Protein 7E3Z (pdb70)

Organism: NCBI:txid68203

Secondary structure (DSSP, 8-state):
-PPPB-SS--TT-SEEEEEE--TT--SGGGGGGGGS--TTEEEEEPPPTTSGGGTTSPPP-SHHHHHHHHHHHHHTTTTS-EEEEEETHHHHHHHHHHHHHHHHTPPPPSEEEEES---GGG---GGGS--TTS-HHHHHHHHHHHT-S-HHHHT-HHHHHHHHHHHHHHHHHHHT----TT--B-S-EEEEEETTSSS-HHHHHHHHGGGBSS-EEEEEESSBTTB-HHHHHTTTHHHHSPPTT--

Se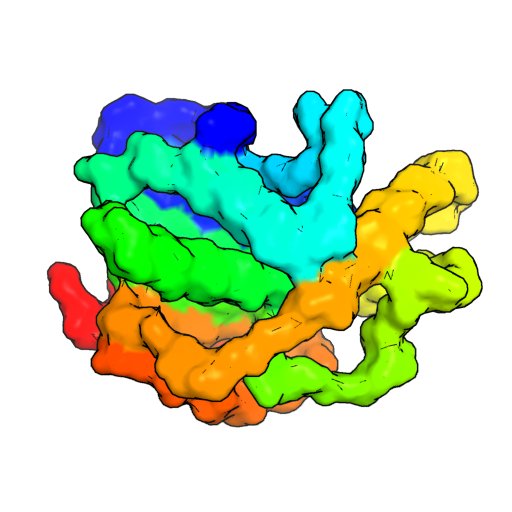quence (247 aa):
GAAVQRPRPRPGAERVLVCLSYCGGGTAPFRQWAEDLPEDVELALICYPGREARFGAPFARVWTELRDDVVRSVRGLTGRPYILFGHSMGSWMAFETAAELERIGAAPPEALVVSGGVAPHKRMPREDTPRSDADMDALVRWMRDLGQVSPAIAAEPELLKIAVDLLRADLAVTESYRFVDGTRVSVPLRVLYGTEDAAPFADVERHWRPLTAGPFQAVELPGGHFYTPEVWARLTEWCTLPVPGAA

Foldseek 3Di:
DDEWDFPPDQPPAQEEEEEAEAQLDAQVLPPLVCVPDDSNYTYTYDGAACDDVNVVPDFDQAQVSRLVVVLVHCQVRQVGAYEYEYAAVGLVSSLVNQLVCVVVPGDGHQEYEYELYAAQQPPDDQLLQDALPDDLVSQVVNCVVLVNDDPVQVVDVVSSVSSSNRNSSRRSRSVNDDDDPPAAAAHEYEYEAEPPEDDHQVNRQVVCVVRYNAAYYYDYAYDYSCHDPVCSSVVCVVRPDRRPRGD

Nearest PDB structures (foldseek):
  7e3z-assembly1_A  TM=1.004E+00  e=1.609E-54  Streptomyces sp. SNM55
  3fla-assembly2_B  TM=8.495E-01  e=5.874E-21  Amycolatopsis mediterranei
  3flb-assembly1_A  TM=8.468E-01  e=1.885E-20  Amycolatopsis mediterranei
  5ugz-assembly2_B  TM=8.823E-01  e=1.716E-17  Escherichia coli
  6vap-assembly1_A  TM=8.044E-01  e=1.517E-17  Streptomyces sp. WAC02707

Structure (mmCIF, N/CA/C/O backbone):
data_7E3Z
#
_entry.id   7E3Z
#
_cell.length_a   40.730
_cell.length_b   66.450
_cell.length_c   45.290
_cell.angle_alpha   90.000
_cell.angle_beta   98.060
_cell.angle_gamma   90.000
#
_symmetry.space_group_name_H-M   'P 1 21 1'
#
loop_
_entity.id
_entity.type
_entity.pdbx_description
1 polymer thioesterase
2 non-polymer 'CHLORIDE ION'
3 water water
#
loop_
_atom_site.group_PDB
_atom_site.id
_atom_site.type_symbol
_atom_site.label_atom_id
_atom_site.label_alt_id
_atom_site.label_comp_id
_atom_site.label_asym_id
_atom_site.label_entity_id
_atom_site.label_seq_id
_atom_site.pdbx_PDB_ins_code
_atom_site.Cartn_x
_atom_site.Cartn_y
_atom_site.Cartn_z
_atom_site.occupancy
_atom_site.B_iso_or_equiv
_atom_site.auth_seq_id
_atom_site.auth_comp_id
_atom_site.auth_asym_id
_atom_site.auth_atom_id
_atom_site.pdbx_PDB_model_num
ATOM 1 N N . GLY A 1 10 ? 7.58600 13.59300 15.65200 1.000 32.18000 10 GLY A N 1
ATOM 2 C CA . GLY A 1 10 ? 7.73800 12.89000 14.38400 1.000 28.27000 10 GLY A CA 1
ATOM 3 C C . GLY A 1 10 ? 7.06900 13.59900 13.21700 1.000 28.62000 10 GLY A C 1
ATOM 4 O O . GLY A 1 10 ? 6.17400 14.45200 13.39900 1.000 30.11000 10 GLY A O 1
ATOM 5 N N . ALA A 1 11 ? 7.52600 13.26900 12.00900 1.000 26.44000 11 ALA A N 1
ATOM 6 C CA . ALA A 1 11 ? 6.89700 13.80800 10.81600 1.000 26.68000 11 ALA A CA 1
ATOM 7 C C . ALA A 1 11 ? 5.45600 13.32300 10.72800 1.000 26.75000 11 ALA A C 1
ATOM 8 O O . ALA A 1 11 ? 5.05600 12.32100 11.35400 1.000 24.23000 11 ALA A O 1
ATOM 10 N N . ALA A 1 12 ? 4.66200 14.05500 9.95100 1.000 26.75000 12 ALA A N 1
ATOM 11 C CA . ALA A 1 12 ? 3.24100 13.76000 9.87800 1.000 26.88000 12 ALA A CA 1
ATOM 12 C C . ALA A 1 12 ? 2.97200 12.51400 9.02500 1.000 25.60000 12 ALA A C 1
ATOM 13 O O . ALA A 1 12 ? 3.58900 12.27800 7.99400 1.000 31.21000 12 ALA A O 1
ATOM 15 N N . VAL A 1 13 ? 2.11800 11.71300 9.53000 1.000 22.62000 13 VAL A N 1
ATOM 16 C CA . VAL A 1 13 ? 1.60900 10.51200 8.89900 1.000 20.53000 13 VAL A CA 1
ATOM 17 C C . VAL A 1 13 ? 0.49700 10.94400 7.95400 1.000 18.06000 13 VAL A C 1
ATOM 18 O O . VAL A 1 13 ? -0.26400 11.85600 8.27700 1.000 19.11000 13 VAL A O 1
ATOM 22 N N . GLN A 1 14 ? 0.40800 10.33900 6.78200 1.000 14.58000 14 GLN A N 1
ATOM 23 C CA . GLN A 1 14 ? -0.67700 10.67000 5.85500 1.000 15.33000 14 GLN A CA 1
ATOM 24 C C . GLN A 1 14 ? -1.88700 9.78700 6.07000 1.000 15.94000 14 GLN A C 1
ATOM 25 O O . GLN A 1 14 ? -1.78000 8.57900 6.30500 1.000 16.17000 14 GLN A O 1
ATOM 31 N N . ARG A 1 15 ? -3.04500 10.42200 6.07600 1.000 14.73000 15 ARG A N 1
ATOM 32 C CA . ARG A 1 15 ? -4.29200 9.71200 6.34700 1.000 13.44000 15 ARG A CA 1
ATOM 33 C C . ARG A 1 15 ? -5.27700 10.21400 5.30200 1.000 14.69000 15 ARG A C 1
ATOM 34 O O . ARG A 1 15 ? -5.96100 11.21900 5.52000 1.000 16.57000 15 ARG A O 1
ATOM 42 N N . PRO A 1 16 ? -5.40900 9.51200 4.18000 1.000 13.60000 16 PRO A N 1
ATOM 43 C CA . PRO A 1 16 ? -6.29500 10.00800 3.11200 1.000 15.04000 16 PRO A CA 1
ATOM 44 C C . PRO A 1 16 ? -7.76200 10.01700 3.47200 1.000 16.00000 16 PRO A C 1
ATOM 45 O O . PRO A 1 16 ? -8.52800 10.78900 2.87100 1.000 15.94000 16 PRO A O 1
ATOM 49 N N . ARG A 1 17 ? -8.18800 9.18000 4.42300 1.000 13.09000 17 ARG A N 1
ATOM 50 C CA . ARG A 1 17 ? -9.58000 9.14900 4.88100 1.000 14.71000 17 ARG A CA 1
ATOM 51 C C . ARG A 1 17 ? -9.55000 9.03100 6.39400 1.000 15.32000 17 ARG A C 1
ATOM 52 O O . ARG A 1 17 ? -9.73200 7.93400 6.95900 1.000 16.31000 17 ARG A O 1
ATOM 60 N N . PRO A 1 18 ? -9.37000 10.15100 7.09800 1.000 15.79000 18 PRO A N 1
ATOM 61 C CA . PRO A 1 18 ? -9.30800 10.09400 8.56800 1.000 17.40000 18 PRO A CA 1
ATOM 62 C C . PRO A 1 18 ? -10.55600 9.45100 9.15500 1.000 17.93000 18 PRO A C 1
ATOM 63 O O . PRO A 1 18 ? -11.67100 9.66500 8.68300 1.000 20.64000 18 PRO A O 1
ATOM 67 N N . ARG A 1 19 ? -10.33900 8.63700 10.18400 1.000 19.80000 19 ARG A N 1
ATOM 68 C CA . ARG A 1 19 ? -11.41500 7.92200 10.87400 1.000 21.80000 19 ARG A CA 1
ATOM 69 C C . ARG A 1 19 ? -11.28000 8.08600 12.37400 1.000 24.03000 19 ARG A C 1
ATOM 70 O O . ARG A 1 19 ? -10.66000 7.25800 13.05300 1.000 25.10000 19 ARG A O 1
ATOM 78 N N . PRO A 1 20 ? -11.81500 9.17700 12.90400 1.000 31.75000 20 PRO A N 1
ATOM 79 C CA . PRO A 1 20 ? -11.84400 9.34000 14.35900 1.000 33.72000 20 PRO A CA 1
ATOM 80 C C . PRO A 1 20 ? -12.62500 8.23400 15.04500 1.000 31.85000 20 PRO A C 1
ATOM 81 O O . PRO A 1 20 ? -12.32500 7.89900 16.19700 1.000 38.38000 20 PRO A O 1
ATOM 85 N N . GLY A 1 21 ? -13.58900 7.62400 14.35200 1.000 34.21000 21 GLY A N 1
ATOM 86 C CA . GLY A 1 21 ? -14.31700 6.49500 14.90800 1.000 30.98000 21 GLY A CA 1
ATOM 87 C C . GLY A 1 21 ? -13.55400 5.18500 14.96700 1.000 26.73000 21 GLY A C 1
ATOM 88 O O . GLY A 1 21 ? -14.02800 4.23700 15.60300 1.000 30.91000 21 GLY A O 1
ATOM 89 N N . ALA A 1 22 ? -12.38600 5.08300 14.32900 1.000 24.41000 22 ALA A N 1
ATOM 90 C CA . ALA A 1 22 ? -11.76100 3.78400 14.20500 1.000 20.19000 22 ALA A CA 1
ATOM 91 C C . ALA A 1 22 ? -11.18800 3.29500 15.52800 1.000 21.75000 22 ALA A C 1
ATOM 92 O O . ALA A 1 22 ? -10.68300 4.06900 16.34200 1.000 27.89000 22 ALA A O 1
ATOM 94 N N . GLU A 1 23 ? -11.23200 1.98500 15.70100 1.000 17.96000 23 GLU A N 1
ATOM 95 C CA . GLU A 1 23 ? -10.66200 1.32400 16.86100 1.000 19.91000 23 GLU A CA 1
ATOM 96 C C . GLU A 1 23 ? -9.18300 1.03400 16.68000 1.000 21.96000 23 GLU A C 1
ATOM 97 O O . GLU A 1 23 ? -8.45100 0.99500 17.67300 1.000 20.91000 23 GLU A O 1
ATOM 99 N N . ARG A 1 24 ? -8.72900 0.82600 15.44000 1.000 18.65000 24 ARG A N 1
ATOM 100 C CA . ARG A 1 24 ? -7.33200 0.49400 15.19300 1.000 17.25000 24 ARG A CA 1
ATOM 101 C C . ARG A 1 24 ? -6.81100 1.23400 13.96500 1.000 16.34000 24 ARG A C 1
ATOM 102 O O . ARG A 1 24 ? -7.58100 1.79400 13.17100 1.000 17.68000 24 ARG A O 1
ATOM 110 N N . VAL A 1 25 ? -5.47800 1.27000 13.85600 1.000 14.60000 25 VAL A N 1
ATOM 111 C CA . VAL A 1 25 ? -4.79100 1.98600 12.77100 1.000 13.58000 25 VAL A CA 1
ATOM 112 C C . VAL A 1 25 ? -3.92500 0.99700 12.00400 1.000 13.46000 25 VAL A C 1
ATOM 113 O O . VAL A 1 25 ? -3.19400 0.21300 12.60600 1.000 16.11000 25 VAL A O 1
ATOM 117 N N . LEU A 1 26 ? -4.03400 1.01200 10.67900 1.000 11.71000 26 LEU A N 1
ATOM 118 C CA . LEU A 1 26 ? -3.16800 0.19800 9.81800 1.000 11.98000 26 LEU A CA 1
ATOM 119 C C . LEU A 1 26 ? -2.07000 1.10100 9.26400 1.000 11.26000 26 LEU A C 1
ATOM 120 O O . LEU A 1 26 ? -2.35700 2.02500 8.49300 1.000 13.20000 26 LEU A O 1
ATOM 125 N N . VAL A 1 27 ? -0.82900 0.86600 9.70100 1.000 11.36000 27 VAL A N 1
ATOM 126 C CA . VAL A 1 27 ? 0.31800 1.70200 9.35200 1.000 13.16000 27 VAL A CA 1
ATOM 127 C C . VAL A 1 27 ? 1.08100 0.99900 8.23500 1.000 11.35000 27 VAL A C 1
ATOM 128 O O . VAL A 1 27 ? 1.47800 -0.15200 8.40000 1.000 12.51000 27 VAL A O 1
ATOM 132 N N . CYS A 1 28 ? 1.30300 1.69000 7.11000 1.000 11.17000 28 CYS A N 1
ATOM 133 C CA . CYS A 1 28 ? 1.92500 1.06300 5.93400 1.000 12.08000 28 CYS A CA 1
ATOM 134 C C . CYS A 1 28 ? 3.25100 1.72500 5.56600 1.000 12.88000 28 CYS A C 1
ATOM 135 O O . CYS A 1 28 ? 3.34100 2.96300 5.44000 1.000 13.17000 28 CYS A O 1
ATOM 138 N N . LEU A 1 29 ? 4.28200 0.90300 5.36600 1.000 11.08000 29 LEU A N 1
ATOM 139 C CA . LEU A 1 29 ? 5.65000 1.33000 5.01500 1.000 10.90000 29 LEU A CA 1
ATOM 140 C C . LEU A 1 29 ? 5.99600 0.87200 3.59300 1.000 12.25000 29 LEU A C 1
ATOM 141 O O . LEU A 1 29 ? 5.77300 -0.28300 3.21900 1.000 12.54000 29 LEU A O 1
ATOM 146 N N . SER A 1 30 ? 6.57900 1.78000 2.79000 1.000 10.91000 30 SER A N 1
ATOM 147 C CA . SER A 1 30 ? 6.77700 1.54900 1.36700 1.000 12.39000 30 SER A CA 1
ATOM 148 C C . SER A 1 30 ? 8.13900 0.88300 1.08600 1.000 12.11000 30 SER A C 1
ATOM 149 O O . SER A 1 30 ? 8.93700 0.57400 1.97300 1.000 11.97000 30 SER A O 1
ATOM 152 N N . TYR A 1 31 ? 8.38400 0.62000 -0.19800 1.000 13.71000 31 TYR A N 1
ATOM 153 C CA . TYR A 1 31 ? 9.57000 -0.09300 -0.63500 1.000 12.79000 31 TYR A CA 1
ATOM 154 C C . TYR A 1 31 ? 10.66900 0.90300 -1.04300 1.000 12.74000 31 TYR A C 1
ATOM 155 O O . TYR A 1 31 ? 10.45700 2.11800 -0.99000 1.000 14.29000 31 TYR A O 1
ATOM 164 N N . CYS A 1 32 ? 11.84300 0.37600 -1.45700 1.000 13.09000 32 CYS A N 1
ATOM 165 C CA . CYS A 1 32 ? 12.95600 1.22400 -1.91300 1.000 14.58000 32 CYS A CA 1
ATOM 166 C C . CYS A 1 32 ? 12.56500 2.06800 -3.12200 1.000 14.30000 32 CYS A C 1
ATOM 167 O O . CYS A 1 32 ? 12.15400 1.53400 -4.15600 1.000 17.66000 32 CYS A O 1
ATOM 170 N N . GLY A 1 33 ? 12.70800 3.39600 -2.99300 1.000 16.45000 33 GLY A N 1
ATOM 171 C CA . GLY A 1 33 ? 12.28900 4.30500 -4.03100 1.000 18.13000 33 GLY A CA 1
ATOM 172 C C . GLY A 1 33 ? 10.81200 4.60900 -4.02100 1.000 17.42000 33 GLY A C 1
ATOM 173 O O . GLY A 1 33 ? 10.33700 5.32500 -4.90000 1.000 21.11000 33 GLY A O 1
ATOM 174 N N . GLY A 1 34 ? 10.07800 4.10900 -3.04000 1.000 15.72000 34 GLY A N 1
ATOM 175 C CA . GLY A 1 34 ? 8.63000 4.18200 -3.03000 1.000 15.37000 34 GLY A CA 1
ATOM 176 C C . GLY A 1 34 ? 8.08600 5.25300 -2.10300 1.000 13.46000 34 GLY A C 1
ATOM 177 O O . GLY A 1 34 ? 8.69000 5.58100 -1.08500 1.000 14.81000 34 GLY A O 1
ATOM 178 N N . GLY A 1 35 ? 6.90600 5.78200 -2.44400 1.000 15.33000 35 GLY A N 1
ATOM 179 C CA . GLY A 1 35 ? 6.17100 6.67600 -1.59200 1.000 16.42000 35 GLY A CA 1
ATOM 180 C C . GLY A 1 35 ? 4.88700 6.03700 -1.09300 1.000 15.68000 35 GLY A C 1
ATOM 181 O O . GLY A 1 35 ? 4.75500 4.80500 -1.02900 1.000 16.60000 35 GLY A O 1
ATOM 182 N N . THR A 1 36 ? 3.95400 6.88700 -0.68300 1.000 14.78000 36 THR A N 1
ATOM 183 C CA . THR A 1 36 ? 2.66500 6.39000 -0.20800 1.000 16.15000 36 THR A CA 1
ATOM 184 C C . THR A 1 36 ? 1.73700 5.99900 -1.34400 1.000 15.44000 36 THR A C 1
ATOM 185 O O . THR A 1 36 ? 0.72600 5.32100 -1.10200 1.000 15.56000 36 THR A O 1
ATOM 189 N N . ALA A 1 37 ? 2.02700 6.43500 -2.56500 1.000 15.22000 37 ALA A N 1
ATOM 190 C CA . ALA A 1 37 ? 1.11400 6.27400 -3.69300 1.000 16.93000 37 ALA A CA 1
ATOM 191 C C . ALA A 1 37 ? 0.55000 4.86700 -3.87300 1.000 16.51000 37 ALA A C 1
ATOM 192 O O . ALA A 1 37 ? -0.66800 4.75600 -4.08300 1.000 19.44000 37 ALA A O 1
ATOM 194 N N . PRO A 1 38 ? 1.32900 3.78000 -3.81300 1.000 17.89000 38 PRO A N 1
ATOM 195 C CA . PRO A 1 38 ? 0.74300 2.44900 -4.08700 1.000 18.23000 38 PRO A CA 1
ATOM 196 C C . PRO A 1 38 ? -0.25700 1.97500 -3.06400 1.000 15.51000 38 PRO A C 1
ATOM 197 O O . PRO A 1 38 ? -0.99400 1.01800 -3.34200 1.000 17.42000 38 PRO A O 1
ATOM 201 N N . PHE A 1 39 ? -0.35400 2.63300 -1.90800 1.000 14.39000 39 PHE A N 1
ATOM 202 C CA . PHE A 1 39 ? -1.26400 2.24000 -0.83700 1.000 13.92000 39 PHE A CA 1
ATOM 203 C C . PHE A 1 39 ? -2.51700 3.10500 -0.75500 1.000 13.74000 39 PHE A C 1
ATOM 204 O O . PHE A 1 39 ? -3.42800 2.77700 0.00800 1.000 13.82000 39 PHE A O 1
ATOM 212 N N . ARG A 1 40 ? -2.58800 4.19700 -1.50300 1.000 15.02000 40 ARG A N 1
ATOM 213 C CA . ARG A 1 40 ? -3.67400 5.12700 -1.24100 1.000 14.98000 40 ARG A CA 1
ATOM 214 C C . ARG A 1 40 ? -5.04300 4.53700 -1.59500 1.000 14.24000 40 ARG A C 1
ATOM 215 O O . ARG A 1 40 ? -6.02300 4.84700 -0.91700 1.000 16.73000 40 ARG A O 1
ATOM 223 N N . GLN A 1 41 ? -5.11500 3.68200 -2.61800 1.000 14.90000 41 GLN A N 1
ATOM 224 C CA . GLN A 1 41 ? -6.36600 3.00700 -3.00100 1.000 16.77000 41 GLN A CA 1
ATOM 225 C C . GLN A 1 41 ? -6.93700 2.15400 -1.88100 1.000 17.26000 41 GLN A C 1
ATOM 226 O O . GLN A 1 41 ? -8.15100 1.93000 -1.84200 1.000 18.51000 41 GLN A O 1
ATOM 232 N N . TRP A 1 42 ? -6.09800 1.71300 -0.93900 1.000 15.63000 42 TRP A N 1
ATOM 233 C CA . TRP A 1 42 ? -6.55400 0.89500 0.18200 1.000 15.58000 42 TRP A CA 1
ATOM 234 C C . TRP A 1 42 ? -7.49600 1.65200 1.10300 1.000 18.13000 42 TRP A C 1
ATOM 235 O O . TRP A 1 42 ? -8.23100 1.02200 1.87200 1.000 17.97000 42 TRP A O 1
ATOM 246 N N . ALA A 1 43 ? -7.53700 2.97700 1.01700 1.000 15.18000 43 ALA A N 1
ATOM 247 C CA . ALA A 1 43 ? -8.46700 3.71700 1.84500 1.000 16.24000 43 ALA A CA 1
ATOM 248 C C . ALA A 1 43 ? -9.91000 3.49800 1.41500 1.000 19.38000 43 ALA A C 1
ATOM 249 O O . ALA A 1 43 ? -10.81000 3.76300 2.20600 1.000 21.72000 43 ALA A O 1
ATOM 251 N N . GLU A 1 44 ? -10.13600 3.01100 0.20800 1.000 19.59000 44 GLU A N 1
ATOM 252 C CA . GLU A 1 44 ? -11.51200 2.78600 -0.23100 1.000 24.73000 44 GLU A CA 1
ATOM 253 C C . GLU A 1 44 ? -12.10300 1.49400 0.33000 1.000 29.17000 44 GLU A C 1
ATOM 254 O O . GLU A 1 44 ? -13.32900 1.35500 0.36500 1.000 34.93000 44 GLU A O 1
ATOM 260 N N . ASP A 1 45 ? -11.26900 0.56400 0.80600 1.000 32.88000 45 ASP A N 1
ATOM 261 C CA . ASP A 1 45 ? -11.71800 -0.80700 1.06600 1.000 33.13000 45 ASP A CA 1
ATOM 262 C C . ASP A 1 45 ? -11.73800 -1.20100 2.54100 1.000 34.45000 45 ASP A C 1
ATOM 263 O O . ASP A 1 45 ? -12.02000 -2.36400 2.85900 1.000 31.61000 45 ASP A O 1
ATOM 268 N N . LEU A 1 46 ? -11.52900 -0.31000 3.39800 1.000 27.38000 46 LEU A N 1
ATOM 269 C CA . LEU A 1 46 ? -11.17600 -0.69400 4.73700 1.000 22.08000 46 LEU A CA 1
ATOM 270 C C . LEU A 1 46 ? -12.41800 -0.68700 5.63400 1.000 18.66000 46 LEU A C 1
ATOM 271 O O . LEU A 1 46 ? -13.23900 0.26200 5.58300 1.000 20.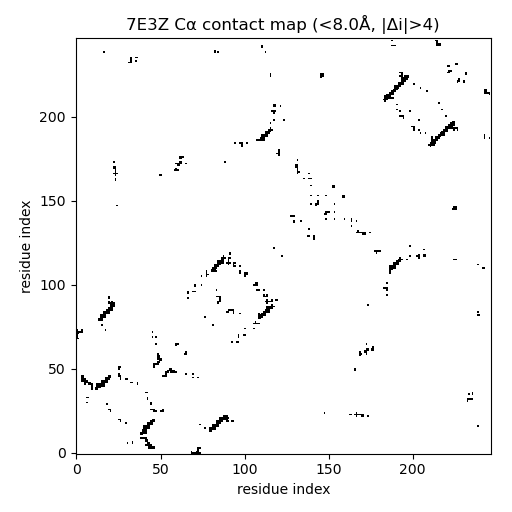97000 46 LEU A O 1
ATOM 276 N N . PRO A 1 47 ? -12.54200 -1.68100 6.50700 1.000 17.92000 47 PRO A N 1
ATOM 277 C CA . PRO A 1 47 ? -13.59800 -1.63600 7.53000 1.000 18.30000 47 PRO A CA 1
ATOM 278 C C . PRO A 1 47 ? -13.50100 -0.30900 8.27000 1.000 17.39000 47 PRO A C 1
ATOM 279 O O . PRO A 1 47 ? -12.41100 0.19800 8.53500 1.000 15.49000 47 PRO A O 1
ATOM 283 N N . GLU A 1 48 ? -14.65000 0.23200 8.69100 1.000 14.87000 48 GLU A N 1
ATOM 284 C CA . GLU A 1 48 ? -14.68300 1.53700 9.34300 1.000 14.66000 48 GLU A CA 1
ATOM 285 C C . GLU A 1 48 ? -13.95300 1.53700 10.66700 1.000 13.65000 48 GLU A C 1
ATOM 286 O O . GLU A 1 48 ? -13.56800 2.61600 11.12500 1.000 15.08000 48 GLU A O 1
ATOM 292 N N . ASP A 1 49 ? -13.72500 0.37200 11.26200 1.000 14.25000 49 ASP A N 1
ATOM 293 C CA . ASP A 1 49 ? -12.98700 0.31600 12.51000 1.000 15.92000 49 ASP A CA 1
ATOM 294 C C . ASP A 1 49 ? -11.47700 0.42200 12.30800 1.000 14.35000 49 ASP A C 1
ATOM 295 O O . ASP A 1 49 ? -10.76000 0.50900 13.31000 1.000 16.94000 49 ASP A O 1
ATOM 300 N N . VAL A 1 50 ? -11.00800 0.52800 11.07100 1.000 13.57000 50 VAL A N 1
ATOM 301 C CA . VAL A 1 50 ? -9.57300 0.66400 10.77400 1.000 14.50000 50 VAL A CA 1
ATOM 302 C C . VAL A 1 50 ? -9.34100 1.99300 10.05900 1.000 13.85000 50 VAL A C 1
ATOM 303 O O . VAL A 1 50 ? -10.00700 2.29400 9.05800 1.000 15.22000 50 VAL A O 1
ATOM 307 N N . GLU A 1 51 ? -8.37500 2.77600 10.55800 1.000 13.13000 51 GLU A N 1
ATOM 308 C CA . GLU A 1 51 ? -7.88800 3.97300 9.86100 1.000 13.35000 51 GLU A CA 1
ATOM 309 C C . GLU A 1 51 ? -6.57300 3.65700 9.13600 1.000 12.54000 51 GLU A C 1
ATOM 310 O O . GLU A 1 51 ? -5.68100 3.02500 9.71200 1.000 15.00000 51 GLU A O 1
ATOM 316 N N . LEU A 1 52 ? -6.47500 4.07500 7.87400 1.000 12.23000 52 LEU A N 1
ATOM 317 C CA . LEU A 1 52 ? -5.23600 3.91300 7.10200 1.000 12.27000 52 LEU A CA 1
ATOM 318 C C . LEU A 1 52 ? -4.23600 5.02600 7.41200 1.000 14.52000 52 LEU A C 1
ATOM 319 O O . LEU A 1 52 ? -4.55900 6.21700 7.33400 1.000 14.48000 52 LEU A O 1
ATOM 324 N N . ALA A 1 53 ? -3.02300 4.64800 7.81100 1.000 12.01000 53 ALA A N 1
ATOM 325 C CA . ALA A 1 53 ? -1.95600 5.62100 8.07400 1.000 13.08000 53 ALA A CA 1
ATOM 326 C C . ALA A 1 53 ? -0.76900 5.27100 7.21200 1.000 13.64000 53 ALA A C 1
ATOM 327 O O . ALA A 1 53 ? -0.23000 4.17900 7.32900 1.000 14.77000 53 ALA A O 1
ATOM 329 N N . LEU A 1 54 ? -0.38000 6.19400 6.34100 1.000 11.86000 54 LEU A N 1
ATOM 330 C CA . LEU A 1 54 ? 0.69800 5.95500 5.37300 1.000 12.98000 54 LEU A CA 1
ATOM 331 C C . LEU A 1 54 ? 1.95100 6.72300 5.77700 1.000 14.72000 54 LEU A C 1
ATOM 332 O O . LEU A 1 54 ? 1.89700 7.93800 5.96800 1.000 15.14000 54 LEU A O 1
ATOM 337 N N . ILE A 1 55 ? 3.05000 6.02100 5.97800 1.000 13.26000 55 ILE A N 1
ATOM 338 C CA . ILE A 1 55 ? 4.31000 6.66300 6.31800 1.000 14.23000 55 ILE A CA 1
ATOM 339 C C . ILE A 1 55 ? 4.99500 7.10200 5.03800 1.000 13.37000 55 ILE A C 1
ATOM 340 O O . ILE A 1 55 ? 5.14400 6.31600 4.09700 1.000 13.92000 55 ILE A O 1
ATOM 345 N N . CYS A 1 56 ? 5.41000 8.36100 4.99200 1.000 14.90000 56 CYS A N 1
ATOM 346 C CA . CYS A 1 56 ? 6.16700 8.89200 3.85800 1.000 13.93000 56 CYS A CA 1
ATOM 347 C C . CYS A 1 56 ? 7.62600 8.99800 4.28700 1.000 14.49000 56 CYS A C 1
ATOM 348 O O . CYS A 1 56 ? 7.91900 9.67000 5.28000 1.000 15.83000 56 CYS A O 1
ATOM 351 N N . TYR A 1 57 ? 8.52400 8.27800 3.59800 1.000 13.76000 57 TYR A N 1
ATOM 352 C CA . TYR A 1 57 ? 9.94300 8.43400 3.93600 1.000 14.60000 57 TYR A CA 1
ATOM 353 C C . TYR A 1 57 ? 10.40800 9.82500 3.48600 1.000 14.21000 57 TYR A C 1
ATOM 354 O O . TYR A 1 57 ? 9.83600 10.39800 2.54800 1.000 15.45000 57 TYR A O 1
ATOM 363 N N . PRO A 1 58 ? 11.44000 10.38400 4.13200 1.000 14.13000 58 PRO A N 1
ATOM 364 C CA . PRO A 1 58 ? 11.91200 11.72000 3.70800 1.000 16.06000 58 PRO A CA 1
ATOM 365 C C . PRO A 1 58 ? 12.35400 11.74900 2.25600 1.000 18.00000 58 PRO A C 1
ATOM 366 O O . PRO A 1 58 ? 12.86600 10.76700 1.70400 1.000 16.38000 58 PRO A O 1
ATOM 370 N N . GLY A 1 59 ? 12.12900 12.89700 1.62400 1.000 17.49000 59 GLY A N 1
ATOM 371 C CA . GLY A 1 59 ? 12.65700 13.16200 0.29500 1.000 18.27000 59 GLY A CA 1
ATOM 372 C C . GLY A 1 59 ? 11.72600 12.89600 -0.86700 1.000 19.90000 59 GLY A C 1
ATOM 373 O O . GLY A 1 59 ? 12.17300 12.91600 -2.01300 1.000 22.15000 59 GLY A O 1
ATOM 374 N N . ARG A 1 60 ? 10.45000 12.59100 -0.61400 1.000 17.90000 60 ARG A N 1
ATOM 375 C CA . ARG A 1 60 ? 9.53500 12.27400 -1.69900 1.000 19.06000 60 ARG A CA 1
ATOM 376 C C . ARG A 1 60 ? 8.15300 12.75600 -1.30500 1.000 19.13000 60 ARG A C 1
ATOM 377 O O . ARG A 1 60 ? 7.88200 12.98800 -0.12300 1.000 18.55000 60 ARG A O 1
ATOM 385 N N . GLU A 1 61 ? 7.30100 12.93300 -2.32100 1.000 21.44000 61 GLU A N 1
ATOM 386 C CA . GLU A 1 61 ? 5.87600 13.27700 -2.10500 1.000 22.47000 61 GLU A CA 1
ATOM 387 C C . GLU A 1 61 ? 5.79300 14.53300 -1.23700 1.000 21.51000 61 GLU A C 1
ATOM 388 O O . GLU A 1 61 ? 6.52300 15.50300 -1.49200 1.000 25.88000 61 GLU A O 1
ATOM 394 N N . ALA A 1 62 ? 4.94600 14.58100 -0.20100 1.000 20.81000 62 ALA A N 1
ATOM 395 C CA . ALA A 1 62 ? 4.86100 15.74700 0.66100 1.000 23.03000 62 ALA A CA 1
ATOM 396 C C . ALA A 1 62 ? 6.18300 16.12000 1.29800 1.000 23.92000 62 ALA A C 1
ATOM 397 O O . ALA A 1 62 ? 6.34300 17.26000 1.73200 1.000 25.64000 62 ALA A O 1
ATOM 399 N N . ARG A 1 63 ? 7.11300 15.16300 1.43100 1.000 20.89000 63 ARG A N 1
ATOM 400 C CA . ARG A 1 63 ? 8.40800 15.40000 2.05600 1.000 23.01000 63 ARG A CA 1
ATOM 401 C C . ARG A 1 63 ? 9.52000 15.55800 1.02100 1.000 24.53000 63 ARG A C 1
ATOM 402 O O . ARG A 1 63 ? 10.69900 15.34700 1.36000 1.000 22.43000 63 ARG A O 1
ATOM 410 N N . PHE A 1 64 ? 9.15700 15.89800 -0.23100 1.000 21.22000 64 PHE A N 1
ATOM 411 C CA . PHE A 1 64 ? 10.11300 16.04200 -1.34100 1.000 24.28000 64 PHE A CA 1
ATOM 412 C C . PHE A 1 64 ? 11.20100 17.05600 -1.01700 1.000 30.23000 64 PHE A C 1
ATOM 413 O O . PHE A 1 64 ? 12.33300 16.93300 -1.50800 1.000 28.50000 64 PHE A O 1
ATOM 421 N N . GLY A 1 65 ? 10.89000 18.04600 -0.19300 1.000 27.58000 65 GLY A N 1
ATOM 422 C CA . GLY A 1 65 ? 11.82100 19.06700 0.21500 1.000 31.82000 65 GLY A CA 1
ATOM 423 C C . GLY A 1 65 ? 12.59800 18.74000 1.46600 1.000 31.90000 65 GLY A C 1
ATOM 424 O O . GLY A 1 65 ? 13.23700 19.63100 2.03400 1.000 39.75000 65 GLY A O 1
ATOM 425 N N . ALA A 1 66 ? 12.54900 17.45600 1.95100 1.000 27.77000 66 ALA A N 1
ATOM 426 C CA . ALA A 1 66 ? 13.38800 17.18300 3.10400 1.000 29.55000 66 ALA A CA 1
ATOM 427 C C . ALA A 1 66 ? 14.61500 16.39200 2.66600 1.000 27.03000 66 ALA A C 1
ATOM 428 O O . ALA A 1 66 ? 14.57300 15.72600 1.63300 1.000 25.30000 66 ALA A O 1
ATOM 430 N N . PRO A 1 67 ? 15.74200 16.48500 3.39200 1.000 25.81000 67 PRO A N 1
ATOM 431 C CA . PRO A 1 67 ? 16.91700 15.67700 3.02400 1.000 25.44000 67 PRO A CA 1
ATOM 432 C C . PRO A 1 67 ? 16.62600 14.18800 3.17300 1.000 24.22000 67 PRO A C 1
ATOM 433 O O . PRO A 1 67 ? 15.85100 13.77000 4.03000 1.000 23.61000 67 PRO A O 1
ATOM 437 N N . PHE A 1 68 ? 17.24100 13.39400 2.30400 1.000 23.17000 68 PHE A N 1
ATOM 438 C CA . PHE A 1 68 ? 17.16100 11.94300 2.44400 1.000 22.13000 68 PHE A CA 1
ATOM 439 C C . PHE A 1 68 ? 17.83500 11.48000 3.73000 1.000 23.10000 68 PHE A C 1
ATOM 440 O O . PHE A 1 68 ? 18.85800 12.02700 4.17600 1.000 23.54000 68 PHE A O 1
ATOM 448 N N . ALA A 1 69 ? 17.26200 10.45100 4.33400 1.000 19.36000 69 ALA A N 1
ATOM 449 C CA . ALA A 1 69 ? 17.99700 9.71200 5.33500 1.000 16.88000 69 ALA A CA 1
ATOM 450 C C . ALA A 1 69 ? 19.20800 9.06500 4.67000 1.000 17.35000 69 ALA A C 1
ATOM 451 O O . ALA A 1 69 ? 19.15900 8.67100 3.50100 1.000 19.33000 69 ALA A O 1
ATOM 453 N N . ARG A 1 70 ? 20.28800 8.96700 5.42600 1.000 18.41000 70 ARG A N 1
ATOM 454 C CA . ARG A 1 70 ? 21.52700 8.41100 4.88300 1.000 20.31000 70 ARG A CA 1
ATOM 455 C C . ARG A 1 70 ? 21.88000 7.02800 5.40800 1.000 19.65000 70 ARG A C 1
ATOM 456 O O . ARG A 1 70 ? 22.63500 6.32200 4.74000 1.000 19.73000 70 ARG A O 1
ATOM 464 N N . VAL A 1 71 ? 21.38100 6.61600 6.58100 1.000 16.77000 71 VAL A N 1
ATOM 465 C CA . VAL A 1 71 ? 21.67900 5.29100 7.09300 1.000 15.18000 71 VAL A CA 1
ATOM 466 C C . VAL A 1 71 ? 20.37400 4.69600 7.62400 1.000 13.98000 71 VAL A C 1
ATOM 467 O O . VAL A 1 71 ? 19.40100 5.40900 7.91400 1.000 14.20000 71 VAL A O 1
ATOM 471 N N . TRP A 1 72 ? 20.39400 3.38000 7.77800 1.000 13.92000 72 TRP A N 1
ATOM 472 C CA . TRP A 1 72 ? 19.18600 2.63800 8.13700 1.000 12.71000 72 TRP A CA 1
ATOM 473 C C . TRP A 1 72 ? 18.57600 3.12600 9.44300 1.000 13.10000 72 TRP A C 1
ATOM 474 O O . TRP A 1 72 ? 17.36300 3.35500 9.51500 1.000 12.57000 72 TRP A O 1
ATOM 485 N N . THR A 1 73 ? 19.39000 3.29100 10.48500 1.000 12.97000 73 THR A N 1
ATOM 486 C CA . THR A 1 73 ? 18.83300 3.62500 11.79700 1.000 13.65000 73 THR A CA 1
ATOM 487 C C . THR A 1 73 ? 18.24500 5.03500 11.79100 1.000 15.10000 73 THR A C 1
ATOM 488 O O . THR A 1 73 ? 17.27300 5.31100 12.50300 1.000 15.19000 73 THR A O 1
ATOM 492 N N . GLU A 1 74 ? 18.76700 5.90600 10.94700 1.000 13.78000 74 GLU A N 1
ATOM 493 C CA . GLU A 1 74 ? 18.19500 7.23800 10.80200 1.000 14.66000 74 GLU A CA 1
ATOM 494 C C . GLU A 1 74 ? 16.79100 7.13400 10.23100 1.000 14.74000 74 GLU A C 1
ATOM 495 O O . GLU A 1 74 ? 15.85100 7.79600 10.72100 1.000 15.55000 74 GLU A O 1
ATOM 501 N N . LEU A 1 75 ? 16.61600 6.33400 9.16500 1.000 13.86000 75 LEU A N 1
ATOM 502 C CA . LEU A 1 75 ? 15.28200 6.16200 8.59100 1.000 12.55000 75 LEU A CA 1
ATOM 503 C C . LEU A 1 75 ? 14.36100 5.45900 9.57400 1.000 12.95000 75 LEU A C 1
ATOM 504 O O . LEU A 1 75 ? 13.19900 5.88900 9.74900 1.000 12.52000 75 LEU A O 1
ATOM 509 N N . ARG A 1 76 ? 14.85000 4.39200 10.22900 1.000 12.03000 76 ARG A N 1
ATOM 510 C CA . ARG A 1 76 ? 14.05200 3.69600 11.23800 1.000 11.39000 76 ARG A CA 1
ATOM 511 C C . ARG A 1 76 ? 13.60900 4.65200 12.33000 1.000 12.09000 76 ARG A C 1
ATOM 512 O O . ARG A 1 76 ? 12.43600 4.63500 12.72900 1.000 13.29000 76 ARG A O 1
ATOM 520 N N . ASP A 1 77 ? 14.51800 5.49800 12.81000 1.000 12.10000 77 ASP A N 1
ATOM 521 C CA . ASP A 1 77 ? 14.07200 6.35800 13.92600 1.000 14.83000 77 ASP A CA 1
ATOM 522 C C . ASP A 1 77 ? 13.09300 7.43500 13.47300 1.000 15.23000 77 ASP A C 1
ATOM 523 O O . ASP A 1 77 ? 12.19400 7.80700 14.24500 1.000 15.08000 77 ASP A O 1
ATOM 528 N N . ASP A 1 78 ? 13.17900 7.89900 12.22900 1.000 13.34000 78 ASP A N 1
ATOM 529 C CA . ASP A 1 78 ? 12.18000 8.79400 11.67500 1.000 13.08000 78 ASP A CA 1
ATOM 530 C C . ASP A 1 78 ? 10.81900 8.10400 11.63500 1.000 13.89000 78 ASP A C 1
ATOM 531 O O . ASP A 1 78 ? 9.80400 8.68400 12.04800 1.000 15.47000 78 ASP A O 1
ATOM 536 N N . VAL A 1 79 ? 10.76600 6.84600 11.16900 1.000 12.17000 79 VAL A N 1
ATOM 537 C CA . VAL A 1 79 ? 9.52000 6.06700 11.20300 1.000 12.50000 79 VAL A CA 1
ATOM 538 C C . VAL A 1 79 ? 9.00700 5.91400 12.62800 1.000 12.90000 79 VAL A C 1
ATOM 539 O O . VAL A 1 79 ? 7.81500 6.13400 12.89600 1.000 13.27000 79 VAL A O 1
ATOM 543 N N . VAL A 1 80 ? 9.89100 5.52200 13.55400 1.000 12.52000 80 VAL A N 1
ATOM 544 C CA . VAL A 1 80 ? 9.44700 5.26600 14.93400 1.000 12.27000 80 VAL A CA 1
ATOM 545 C C . VAL A 1 80 ? 8.88500 6.52500 15.55300 1.000 15.99000 80 VAL A C 1
ATOM 546 O O . VAL A 1 80 ? 7.83800 6.46700 16.23200 1.000 15.12000 80 VAL A O 1
ATOM 550 N N . ARG A 1 81 ? 9.50900 7.68000 15.30800 1.000 14.45000 81 ARG A N 1
ATOM 551 C CA . ARG A 1 81 ? 8.98700 8.89900 15.93200 1.000 16.09000 81 ARG A CA 1
ATOM 552 C C . ARG A 1 81 ? 7.61400 9.24000 15.40100 1.000 17.28000 81 ARG A C 1
ATOM 553 O O . ARG A 1 81 ? 6.78000 9.77400 16.14300 1.000 20.25000 81 ARG A O 1
ATOM 561 N N . SER A 1 82 ? 7.33600 8.90800 14.14900 1.000 15.75000 82 SER A N 1
ATOM 562 C CA . SER A 1 82 ? 5.99600 9.13900 13.59800 1.000 16.86000 82 SER A CA 1
ATOM 563 C C . SER A 1 82 ? 4.99100 8.11900 14.11900 1.000 17.39000 82 SER A C 1
ATOM 564 O O . SER A 1 82 ? 3.83200 8.47300 14.41800 1.000 22.02000 82 SER A O 1
ATOM 567 N N . VAL A 1 83 ? 5.35900 6.83900 14.16800 1.000 16.41000 83 VAL A N 1
ATOM 568 C CA . VAL A 1 83 ? 4.40600 5.79800 14.56000 1.000 15.45000 83 VAL A CA 1
ATOM 569 C C . VAL A 1 83 ? 4.13400 5.85100 16.05800 1.000 17.32000 83 VAL A C 1
ATOM 570 O O . VAL A 1 83 ? 3.01900 5.56800 16.49400 1.000 17.09000 83 VAL A O 1
ATOM 574 N N . ARG A 1 84 ? 5.12000 6.21000 16.87300 1.000 16.94000 84 ARG A N 1
ATOM 575 C CA . ARG A 1 84 ? 4.95000 6.06800 18.31300 1.000 17.33000 84 ARG A CA 1
ATOM 576 C C . ARG A 1 84 ? 3.72500 6.81000 18.84400 1.000 18.89000 84 ARG A C 1
ATOM 577 O O . ARG A 1 84 ? 3.02700 6.29100 19.71300 1.000 17.80000 84 ARG A O 1
ATOM 585 N N . GLY A 1 85 ? 3.43500 8.00200 18.34300 1.000 18.53000 85 GLY A N 1
ATOM 586 C CA . GLY A 1 85 ? 2.26100 8.71600 18.82000 1.000 20.75000 85 GLY A CA 1
ATOM 587 C C . GLY A 1 85 ? 0.94600 8.03300 18.48300 1.000 22.29000 85 GLY A C 1
ATOM 588 O O . GLY A 1 85 ? -0.07800 8.35400 19.09600 1.000 28.08000 85 GLY A O 1
ATOM 589 N N . LEU A 1 86 ? 0.94900 7.08900 17.53500 1.000 18.26000 86 LEU A N 1
ATOM 590 C CA . LEU A 1 86 ? -0.25500 6.34500 17.13800 1.000 19.93000 86 LEU A CA 1
ATOM 591 C C . LEU A 1 86 ? -0.49600 5.15900 18.05700 1.000 19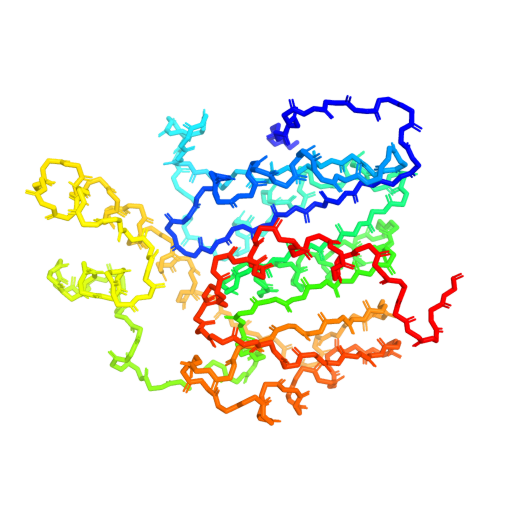.38000 86 LEU A C 1
ATOM 592 O O . LEU A 1 86 ? -1.60400 4.60400 18.05600 1.000 21.43000 86 LEU A O 1
ATOM 597 N N . THR A 1 87 ? 0.51300 4.73300 18.80400 1.000 16.96000 87 THR A N 1
ATOM 598 C CA . THR A 1 87 ? 0.46400 3.43800 19.48600 1.000 19.24000 87 THR A CA 1
ATOM 599 C C . THR A 1 87 ? -0.42200 3.42900 20.72800 1.000 23.86000 87 THR A C 1
ATOM 600 O O . THR A 1 87 ? -0.50000 2.39400 21.38100 1.000 22.13000 87 THR A O 1
ATOM 604 N N . GLY A 1 88 ? -1.09200 4.53100 21.05500 1.000 21.59000 88 GLY A N 1
ATOM 605 C CA . GLY A 1 88 ? -2.04900 4.47400 22.15900 1.000 23.06000 88 GLY A CA 1
ATOM 606 C C . GLY A 1 88 ? -3.32500 3.73900 21.82300 1.000 25.37000 88 GLY A C 1
ATOM 607 O O . GLY A 1 88 ? -4.06500 3.34800 22.74100 1.000 27.21000 88 GLY A O 1
ATOM 608 N N . ARG A 1 89 ? -3.62600 3.56300 20.54100 1.000 20.39000 89 ARG A N 1
ATOM 609 C CA . ARG A 1 89 ? -4.67700 2.74400 19.95700 1.000 22.49000 89 ARG A CA 1
ATOM 610 C C . ARG A 1 89 ? -4.05900 1.49800 19.35800 1.000 17.92000 89 ARG A C 1
ATOM 611 O O . ARG A 1 89 ? -2.91400 1.54500 18.87900 1.000 18.01000 89 ARG A O 1
ATOM 619 N N . PRO A 1 90 ? -4.78900 0.39400 19.31400 1.000 16.84000 90 PRO A N 1
ATOM 620 C CA . PRO A 1 90 ? -4.31300 -0.79800 18.62200 1.000 17.73000 90 PRO A CA 1
ATOM 621 C C . PRO A 1 90 ? -3.89000 -0.43600 17.20100 1.000 18.18000 90 PRO A C 1
ATOM 622 O O . PRO A 1 90 ? -4.50200 0.41300 16.55100 1.000 20.32000 90 PRO A O 1
ATOM 626 N N . TYR A 1 91 ? -2.78700 -1.01500 16.76400 1.000 15.10000 91 TYR A N 1
ATOM 627 C CA . TYR A 1 91 ? -2.29800 -0.70000 15.42900 1.000 14.70000 91 TYR A CA 1
ATOM 628 C C . TYR A 1 91 ? -1.66700 -1.94200 14.83500 1.000 13.75000 91 TYR A C 1
ATOM 629 O O . TYR A 1 91 ? -1.24900 -2.86100 15.52500 1.000 16.51000 91 TYR A O 1
ATOM 638 N N . ILE A 1 92 ? -1.63200 -1.96900 13.50100 1.000 12.97000 92 ILE A N 1
ATOM 639 C CA . ILE A 1 92 ? -1.03600 -3.04700 12.73400 1.000 12.50000 92 ILE A CA 1
ATOM 640 C C . ILE A 1 92 ? 0.06900 -2.41100 11.90600 1.000 11.83000 92 ILE A C 1
ATOM 641 O O . ILE A 1 92 ? -0.13600 -1.32400 11.34500 1.000 13.69000 92 ILE A O 1
ATOM 646 N N . LEU A 1 93 ? 1.21900 -3.04500 11.86700 1.000 11.57000 93 LEU A N 1
ATOM 647 C CA . LEU A 1 93 ? 2.33700 -2.56400 11.04800 1.000 11.58000 93 LEU A CA 1
ATOM 648 C C . LEU A 1 93 ? 2.43700 -3.42200 9.79800 1.000 12.62000 93 LEU A C 1
ATOM 649 O O . LEU A 1 93 ? 2.56400 -4.64700 9.90300 1.000 14.10000 93 LEU A O 1
ATOM 654 N N . PHE A 1 94 ? 2.40100 -2.78000 8.63100 1.000 10.87000 94 PHE A N 1
ATOM 655 C CA . PHE A 1 94 ? 2.53000 -3.46100 7.34800 1.000 11.03000 94 PHE A CA 1
ATOM 656 C C . PHE A 1 94 ? 3.71900 -2.85100 6.61600 1.000 11.67000 94 PHE A C 1
ATOM 657 O O . PHE A 1 94 ? 3.92400 -1.62300 6.63700 1.000 11.65000 94 PHE A O 1
ATOM 665 N N . GLY A 1 95 ? 4.49700 -3.68000 5.92700 1.000 10.65000 95 GLY A N 1
ATOM 666 C CA . GLY A 1 95 ? 5.50100 -3.12100 5.03500 1.000 12.20000 95 GLY A CA 1
ATOM 667 C C . GLY A 1 95 ? 5.73600 -4.01800 3.84700 1.000 10.80000 95 GLY A C 1
ATOM 668 O O . GLY A 1 95 ? 5.65000 -5.23900 3.95500 1.000 11.80000 95 GLY A O 1
ATOM 669 N N . HIS A 1 96 ? 6.12500 -3.39600 2.70800 1.000 11.13000 96 HIS A N 1
ATOM 670 C CA . HIS A 1 96 ? 6.36100 -4.14900 1.46800 1.000 11.30000 96 HIS A CA 1
ATOM 671 C C . HIS A 1 96 ? 7.81800 -4.03000 1.02800 1.000 11.59000 96 HIS A C 1
ATOM 672 O O . HIS A 1 96 ? 8.36800 -2.91800 0.94200 1.000 12.24000 96 HIS A O 1
ATOM 679 N N . SER A 1 97 ? 8.45400 -5.17700 0.73800 1.000 11.05000 97 SER A N 1
ATOM 680 C CA . SER A 1 97 ? 9.83800 -5.27900 0.22400 1.000 12.45000 97 SER A CA 1
ATOM 681 C C . SER A 1 97 ? 10.79200 -4.68600 1.25800 1.000 12.80000 97 SER A C 1
ATOM 682 O O . SER A 1 97 ? 10.83600 -5.19400 2.38900 1.000 13.57000 97 SER A O 1
ATOM 685 N N . MET A 1 98 ? 11.58500 -3.64300 0.96000 1.000 11.73000 98 MET A N 1
ATOM 686 C CA . MET A 1 98 ? 12.37600 -3.07900 2.03600 1.000 13.19000 98 MET A CA 1
ATOM 687 C C . MET A 1 98 ? 11.49300 -2.62100 3.17300 1.000 12.87000 98 MET A C 1
ATOM 688 O O . MET A 1 98 ? 11.91800 -2.68000 4.33700 1.000 11.32000 98 MET A O 1
ATOM 693 N N . GLY A 1 99 ? 10.27800 -2.18700 2.87500 1.000 10.82000 99 GLY A N 1
ATOM 694 C CA . GLY A 1 99 ? 9.38200 -1.78900 3.96000 1.000 10.61000 99 GLY A CA 1
ATOM 695 C C . GLY A 1 99 ? 8.99000 -2.93100 4.87400 1.000 13.25000 99 GLY A C 1
ATOM 696 O O . GLY A 1 99 ? 8.63800 -2.67500 6.02500 1.000 12.37000 99 GLY A O 1
ATOM 697 N N . SER A 1 100 ? 9.11600 -4.18900 4.41400 1.000 11.89000 100 SER A N 1
ATOM 698 C CA . SER A 1 100 ? 8.88500 -5.29800 5.33900 1.000 12.10000 100 SER A CA 1
ATOM 699 C C . SER A 1 100 ? 10.00000 -5.36800 6.36800 1.000 11.61000 100 SER A C 1
ATOM 700 O O . SER A 1 100 ? 9.73400 -5.60000 7.56400 1.000 11.32000 100 SER A O 1
ATOM 703 N N . TRP A 1 101 ? 11.24300 -5.16400 5.95900 1.000 11.37000 101 TRP A N 1
ATOM 704 C CA . TRP A 1 101 ? 12.32300 -5.13700 6.92900 1.000 10.85000 101 TRP A CA 1
ATOM 705 C C . TRP A 1 101 ? 12.19100 -3.93600 7.84200 1.000 10.91000 101 TRP A C 1
ATOM 706 O O . TRP A 1 101 ? 12.39100 -4.04000 9.06800 1.000 11.58000 101 TRP A O 1
ATOM 717 N N . MET A 1 102 ? 11.77800 -2.80900 7.29200 1.000 11.41000 102 MET A N 1
ATOM 718 C CA . MET A 1 102 ? 11.56400 -1.62300 8.10400 1.000 12.02000 102 MET A CA 1
ATOM 719 C C . MET A 1 102 ? 10.41500 -1.81800 9.08100 1.000 11.99000 102 MET A C 1
ATOM 720 O O . MET A 1 102 ? 10.53100 -1.38000 10.23300 1.000 12.29000 102 MET A O 1
ATOM 725 N N . ALA A 1 103 ? 9.34000 -2.49600 8.67500 1.000 11.53000 103 ALA A N 1
ATOM 726 C CA . ALA A 1 103 ? 8.25000 -2.75400 9.62800 1.000 10.72000 103 ALA A CA 1
ATOM 727 C C . ALA A 1 103 ? 8.70500 -3.66800 10.74600 1.000 11.84000 103 ALA A C 1
ATOM 728 O O . ALA A 1 103 ? 8.37600 -3.43000 11.92100 1.000 11.77000 103 ALA A O 1
ATOM 730 N N . PHE A 1 104 ? 9.46400 -4.70700 10.42800 1.000 10.70000 104 PHE A N 1
ATOM 731 C CA . PHE A 1 104 ? 9.99400 -5.59900 11.45300 1.000 11.76000 104 PHE A CA 1
ATOM 732 C C . PHE A 1 104 ? 10.89900 -4.83900 12.42800 1.000 11.32000 104 PHE A C 1
ATOM 733 O O . PHE A 1 104 ? 10.75000 -4.95400 13.65400 1.000 11.58000 104 PHE A O 1
ATOM 741 N N . GLU A 1 105 ? 11.83300 -4.02200 11.91900 1.000 12.11000 105 GLU A N 1
ATOM 742 C CA . GLU A 1 105 ? 12.72900 -3.28400 12.79400 1.000 12.01000 105 GLU A CA 1
ATOM 743 C C . GLU A 1 105 ? 12.00000 -2.19900 13.55200 1.000 12.25000 105 GLU A C 1
ATOM 744 O O . GLU A 1 105 ? 12.37600 -1.91400 14.69500 1.000 13.03000 105 GLU A O 1
ATOM 750 N N . THR A 1 106 ? 10.96900 -1.61300 12.96600 1.000 11.69000 106 THR A N 1
ATOM 751 C CA . THR A 1 106 ? 10.14600 -0.63500 13.69300 1.000 11.82000 106 THR A CA 1
ATOM 752 C C . THR A 1 106 ? 9.41200 -1.31300 14.84500 1.000 12.98000 106 THR A C 1
ATOM 753 O O . THR A 1 106 ? 9.41200 -0.79200 15.98000 1.000 12.83000 106 THR A O 1
ATOM 757 N N . ALA A 1 107 ? 8.84100 -2.49400 14.61500 1.000 12.51000 107 ALA A N 1
ATOM 758 C CA . ALA A 1 107 ? 8.20900 -3.23100 15.70400 1.000 13.13000 107 ALA A CA 1
ATOM 759 C C . ALA A 1 107 ? 9.22000 -3.55300 16.79000 1.000 13.11000 107 ALA A C 1
ATOM 760 O O . ALA A 1 107 ? 8.91900 -3.39700 17.98700 1.000 13.44000 107 ALA A O 1
ATOM 762 N N . ALA A 1 108 ? 10.41300 -4.01100 16.41300 1.000 12.64000 108 ALA A N 1
ATOM 763 C CA . ALA A 1 108 ? 11.39200 -4.38200 17.41700 1.000 12.53000 108 ALA A CA 1
ATOM 764 C C . ALA A 1 108 ? 11.82100 -3.18300 18.22500 1.000 14.64000 108 ALA A C 1
ATOM 765 O O . ALA A 1 108 ? 12.00900 -3.29200 19.44600 1.000 15.17000 108 ALA A O 1
ATOM 767 N N . GLU A 1 109 ? 11.95300 -2.01500 17.58500 1.000 12.43000 109 GLU A N 1
ATOM 768 C CA . GLU A 1 109 ? 12.38900 -0.82100 18.29600 1.000 14.82000 109 GLU A CA 1
ATOM 769 C C . GLU A 1 109 ? 11.27900 -0.27600 19.18500 1.000 15.28000 109 GLU A C 1
ATOM 770 O O . GLU A 1 109 ? 11.56200 0.16400 20.31100 1.000 14.41000 109 GLU A O 1
ATOM 776 N N . LEU A 1 110 ? 10.03800 -0.23200 18.69400 1.000 12.73000 110 LEU A N 1
ATOM 777 C CA . LEU A 1 110 ? 8.91600 0.11700 19.58300 1.000 12.36000 110 LEU A CA 1
ATOM 778 C C . LEU A 1 110 ? 8.87700 -0.77600 20.81500 1.000 15.03000 110 LEU A C 1
ATOM 779 O O . LEU A 1 110 ? 8.63500 -0.28800 21.92800 1.000 16.39000 110 LEU A O 1
ATOM 784 N N . GLU A 1 111 ? 9.10600 -2.07400 20.65700 1.000 15.50000 111 GLU A N 1
ATOM 785 C CA . GLU A 1 111 ? 9.15000 -2.95500 21.81900 1.000 17.14000 111 GLU A CA 1
ATOM 786 C C . GLU A 1 111 ? 10.27200 -2.54900 22.74500 1.000 18.44000 111 GLU A C 1
ATOM 787 O O . GLU A 1 111 ? 10.08800 -2.49300 23.96300 1.000 17.14000 111 GLU A O 1
ATOM 793 N N . ARG A 1 112 ? 11.46300 -2.31100 22.19300 1.000 17.42000 112 ARG A N 1
ATOM 794 C CA . ARG A 1 112 ? 12.63800 -1.99000 23.00200 1.000 17.76000 112 ARG A CA 1
ATOM 795 C C . ARG A 1 112 ? 12.41900 -0.72800 23.83200 1.000 17.31000 112 ARG A C 1
ATOM 796 O O . ARG A 1 112 ? 12.87100 -0.64300 24.98800 1.000 19.10000 112 ARG A O 1
ATOM 804 N N . ILE A 1 113 ? 11.72500 0.27100 23.28200 1.000 16.78000 113 ILE A N 1
ATOM 805 C CA . ILE A 1 113 ? 11.58900 1.55200 23.97200 1.000 19.23000 113 ILE A CA 1
ATOM 806 C C . ILE A 1 113 ? 10.43000 1.55300 24.95500 1.000 20.36000 113 ILE A C 1
ATOM 807 O O . ILE A 1 113 ? 10.23500 2.55700 25.67300 1.000 22.39000 113 ILE A O 1
ATOM 812 N N . GLY A 1 114 ? 9.63500 0.49900 24.98800 1.000 17.34000 114 GLY A N 1
ATOM 813 C CA . GLY A 1 114 ? 8.52400 0.39400 25.93500 1.000 18.39000 114 GLY A CA 1
ATOM 814 C C . GLY A 1 114 ? 7.18100 0.81900 25.41000 1.000 16.40000 114 GLY A C 1
ATOM 815 O O . GLY A 1 114 ? 6.22200 0.84000 26.18500 1.000 16.62000 114 GLY A O 1
ATOM 816 N N . ALA A 1 115 ? 7.05700 1.09800 24.10900 1.000 14.95000 115 ALA A N 1
ATOM 817 C CA . ALA A 1 115 ? 5.74900 1.40400 23.56400 1.000 14.60000 115 ALA A CA 1
ATOM 818 C C . ALA A 1 115 ? 4.91400 0.13900 23.47100 1.000 14.55000 115 ALA A C 1
ATOM 819 O O . ALA A 1 115 ? 5.44500 -0.98400 23.46100 1.000 15.86000 115 ALA A O 1
ATOM 821 N N . ALA A 1 116 ? 3.58400 0.32300 23.39500 1.000 15.45000 116 ALA A N 1
ATOM 822 C CA . ALA A 1 116 ? 2.71500 -0.82700 23.20100 1.000 15.41000 116 ALA A CA 1
ATOM 823 C C . ALA A 1 116 ? 3.01500 -1.49600 21.85300 1.000 15.38000 116 ALA A C 1
ATOM 824 O O . ALA A 1 116 ? 3.25800 -0.79700 20.85800 1.000 15.97000 116 ALA A O 1
ATOM 826 N N . PRO A 1 117 ? 2.97000 -2.82700 21.78400 1.000 18.32000 117 PRO A N 1
ATOM 827 C CA . PRO A 1 117 ? 3.31600 -3.55500 20.53800 1.000 19.59000 117 PRO A CA 1
ATOM 828 C C . PRO A 1 117 ? 2.16800 -3.48100 19.54900 1.000 17.84000 117 PRO A C 1
ATOM 829 O O . PRO A 1 117 ? 1.01700 -3.28700 19.93500 1.000 18.19000 117 PRO A O 1
ATOM 833 N N . PRO A 1 118 ? 2.44600 -3.69600 18.26700 1.000 17.22000 118 PRO A N 1
ATOM 834 C CA . PRO A 1 118 ? 1.34900 -3.84800 17.31000 1.000 15.03000 118 PRO A CA 1
ATOM 835 C C . PRO A 1 118 ? 0.49900 -5.08100 17.59100 1.000 16.03000 118 PRO A C 1
ATOM 836 O O . PRO A 1 118 ? 0.97300 -6.08900 18.11500 1.000 18.56000 118 PRO A O 1
ATOM 840 N N . GLU A 1 119 ? -0.76400 -4.99000 17.18700 1.000 14.88000 119 GLU A N 1
ATOM 841 C CA . GLU A 1 119 ? -1.62700 -6.17000 17.21600 1.000 17.71000 119 GLU A CA 1
ATOM 842 C C . GLU A 1 119 ? -1.15000 -7.25900 16.26200 1.000 15.64000 119 GLU A C 1
ATOM 843 O O . GLU A 1 119 ? -1.34900 -8.45200 16.52400 1.000 17.71000 119 GLU A O 1
ATOM 849 N N . ALA A 1 120 ? -0.50400 -6.87600 15.15000 1.000 12.97000 120 ALA A N 1
ATOM 850 C CA . ALA A 1 120 ? 0.07500 -7.80400 14.20100 1.000 14.40000 120 ALA A CA 1
ATOM 851 C C . ALA A 1 120 ? 1.10100 -7.03400 13.39100 1.000 13.36000 120 ALA A C 1
ATOM 852 O O . ALA A 1 120 ? 0.99700 -5.80900 13.22300 1.000 13.33000 120 ALA A O 1
ATOM 854 N N . LEU A 1 121 ? 2.08600 -7.79100 12.92100 1.000 11.88000 121 LEU A N 1
ATOM 855 C CA . LEU A 1 121 ? 3.06600 -7.32100 11.94900 1.000 11.72000 121 LEU A CA 1
ATOM 856 C C . LEU A 1 121 ? 2.83500 -8.11700 10.68900 1.000 11.72000 121 LEU A C 1
ATOM 857 O O . LEU A 1 121 ? 2.82200 -9.35300 10.72900 1.000 14.18000 121 LEU A O 1
ATOM 862 N N . VAL A 1 122 ? 2.65800 -7.41200 9.56600 1.000 11.59000 122 VAL A N 1
ATOM 863 C CA . VAL A 1 122 ? 2.41600 -8.03800 8.26700 1.000 11.34000 122 VAL A CA 1
ATOM 864 C C . VAL A 1 122 ? 3.54400 -7.62800 7.33600 1.000 13.16000 122 VAL A C 1
ATOM 865 O O . VAL A 1 122 ? 3.73000 -6.44100 7.06300 1.000 12.85000 122 VAL A O 1
ATOM 869 N N . VAL A 1 123 ? 4.33000 -8.60000 6.90300 1.000 12.51000 123 VAL A N 1
ATOM 870 C CA . VAL A 1 123 ? 5.48100 -8.37900 6.03600 1.000 11.44000 123 VAL A CA 1
ATOM 871 C C . VAL A 1 123 ? 5.16300 -8.95500 4.66800 1.000 14.12000 123 VAL A C 1
ATOM 872 O O . VAL A 1 123 ? 4.67900 -10.09000 4.55100 1.000 16.02000 123 VAL A O 1
ATOM 876 N N . SER A 1 124 ? 5.42300 -8.16700 3.62900 1.000 11.97000 124 SER A N 1
ATOM 877 C CA . SER A 1 124 ? 4.98000 -8.50000 2.28300 1.000 11.84000 124 SER A CA 1
ATOM 878 C C . SER A 1 124 ? 6.12800 -8.28100 1.30400 1.000 11.45000 124 SER A C 1
ATOM 879 O O . SER A 1 124 ? 6.88200 -7.30400 1.40400 1.000 12.30000 124 SER A O 1
ATOM 882 N N . GLY A 1 125 ? 6.29500 -9.22000 0.39100 1.000 10.90000 125 GLY A N 1
ATOM 883 C CA . GLY A 1 125 ? 7.21200 -9.00000 -0.73900 1.000 12.36000 125 GLY A CA 1
ATOM 884 C C . GLY A 1 125 ? 8.67400 -8.96900 -0.36800 1.000 12.38000 125 GLY A C 1
ATOM 885 O O . GLY A 1 125 ? 9.49700 -8.51400 -1.17800 1.000 13.99000 125 GLY A O 1
ATOM 886 N N . GLY A 1 126 ? 9.04700 -9.49600 0.78400 1.000 11.75000 126 GLY A N 1
ATOM 887 C CA . GLY A 1 126 ? 10.43300 -9.45800 1.23700 1.000 11.92000 126 GLY A CA 1
ATOM 888 C C . GLY A 1 126 ? 10.91500 -10.79900 1.75100 1.000 12.75000 126 GLY A C 1
ATOM 889 O O . GLY A 1 126 ? 10.19600 -11.50000 2.47800 1.000 12.70000 126 GLY A O 1
ATOM 890 N N . VAL A 1 127 ? 12.14600 -11.15200 1.38400 1.000 13.13000 127 VAL A N 1
ATOM 891 C CA . VAL A 1 127 ? 12.82300 -12.27400 2.03700 1.000 13.67000 127 VAL A CA 1
ATOM 892 C C . VAL A 1 127 ? 13.06900 -11.92500 3.50700 1.000 14.42000 127 VAL A C 1
ATOM 893 O O . VAL A 1 127 ? 12.99900 -10.75100 3.89500 1.000 15.40000 127 VAL A O 1
ATOM 897 N N . ALA A 1 128 ? 13.39900 -12.90600 4.33200 1.000 15.04000 128 ALA A N 1
ATOM 898 C CA . ALA A 1 128 ? 13.64800 -12.59700 5.72700 1.000 15.83000 128 ALA A CA 1
ATOM 899 C C . ALA A 1 128 ? 14.92600 -11.77800 5.83100 1.000 17.31000 128 ALA A C 1
ATOM 900 O O . ALA A 1 128 ? 15.86000 -12.00700 5.06800 1.000 17.94000 128 ALA A O 1
ATOM 902 N N . PRO A 1 129 ? 14.97700 -10.80100 6.73200 1.000 15.71000 129 PRO A N 1
ATOM 903 C CA . PRO A 1 129 ? 16.07000 -9.82300 6.71400 1.000 20.62000 129 PRO A CA 1
ATOM 904 C C . PRO A 1 129 ? 17.44100 -10.38800 6.96500 1.000 28.11000 129 PRO A C 1
ATOM 905 O O . PRO A 1 129 ? 18.42600 -9.79300 6.49800 1.000 28.71000 129 PRO A O 1
ATOM 909 N N . HIS A 1 130 ? 17.55300 -11.50900 7.67300 1.000 25.29000 130 HIS A N 1
ATOM 910 C CA . HIS A 1 130 ? 18.88100 -12.09400 7.88600 1.000 25.37000 130 HIS A CA 1
ATOM 911 C C . HIS A 1 130 ? 19.31000 -13.01500 6.76200 1.000 31.28000 130 HIS A C 1
ATOM 912 O O . HIS A 1 130 ? 20.36100 -13.66000 6.86900 1.000 33.41000 130 HIS A O 1
ATOM 919 N N . LYS A 1 131 ? 18.49300 -13.12400 5.71800 1.000 29.17000 131 LYS A N 1
ATOM 920 C CA . LYS A 1 131 ? 18.76200 -13.93200 4.53700 1.000 33.86000 131 LYS A CA 1
ATOM 921 C C . LYS A 1 131 ? 18.91300 -13.05700 3.29900 1.000 32.07000 131 LYS A C 1
ATOM 922 O O . LYS A 1 131 ? 18.80900 -13.55300 2.17200 1.000 37.61000 131 LYS A O 1
ATOM 928 N N . ARG A 1 132 ? 19.14900 -11.75900 3.50500 1.000 32.40000 132 ARG A N 1
ATOM 929 C CA . ARG A 1 132 ? 19.59800 -10.82300 2.47600 1.000 40.29000 132 ARG A CA 1
ATOM 930 C C . ARG A 1 132 ? 20.58400 -11.45600 1.49200 1.000 44.45000 132 ARG A C 1
ATOM 931 O O . ARG A 1 132 ? 20.35500 -11.43900 0.27500 1.000 45.82000 132 ARG A O 1
ATOM 933 N N . MET A 1 135 ? 19.78600 -13.77500 -1.86100 1.000 45.35000 135 MET A N 1
ATOM 934 C CA . MET A 1 135 ? 19.47100 -12.91600 -2.99400 1.000 47.77000 135 MET A CA 1
ATOM 935 C C . MET A 1 135 ? 20.72800 -12.62300 -3.80900 1.000 45.97000 135 MET A C 1
ATOM 936 O O . MET A 1 135 ? 21.70200 -12.07700 -3.28800 1.000 45.01000 135 MET A O 1
ATOM 938 N N . PRO A 1 136 ? 20.70800 -13.00000 -5.08600 1.000 47.98000 136 PRO A N 1
ATOM 939 C CA . PRO A 1 136 ? 21.84300 -12.68700 -5.96800 1.000 45.71000 136 PRO A CA 1
ATOM 940 C C . PRO A 1 136 ? 22.13600 -11.18600 -6.01800 1.000 48.29000 136 PRO A C 1
ATOM 941 O O . PRO A 1 136 ? 21.23000 -10.35700 -6.16500 1.000 43.69000 136 PRO A O 1
ATOM 945 N N . ARG A 1 137 ? 23.42600 -10.84500 -5.89400 1.000 48.13000 137 ARG A N 1
ATOM 946 C CA . ARG A 1 137 ? 23.83700 -9.44300 -5.82600 1.000 47.51000 137 ARG A CA 1
ATOM 947 C C . ARG A 1 137 ? 23.47100 -8.68900 -7.10000 1.000 47.66000 137 ARG A C 1
ATOM 948 O O . ARG A 1 137 ? 23.08700 -7.51200 -7.04500 1.000 44.93000 137 ARG A O 1
ATOM 950 N N . GLU A 1 138 ? 23.56400 -9.36300 -8.25500 1.000 48.35000 138 GLU A N 1
ATOM 951 C CA . GLU A 1 138 ? 23.20800 -8.77200 -9.54300 1.000 49.05000 138 GLU A CA 1
ATOM 952 C C . GLU A 1 138 ? 21.71800 -8.48200 -9.67700 1.000 48.87000 138 GLU A C 1
ATOM 953 O O . GLU A 1 138 ? 21.33300 -7.67300 -10.53500 1.000 49.37000 138 GLU A O 1
ATOM 955 N N . ASP A 1 139 ? 20.86800 -9.11900 -8.86400 1.000 45.29000 139 ASP A N 1
ATOM 956 C CA . ASP A 1 139 ? 19.42700 -8.92100 -8.98200 1.000 46.69000 139 ASP A CA 1
ATOM 957 C C . ASP A 1 139 ? 18.91100 -7.72100 -8.20100 1.000 40.23000 139 ASP A C 1
ATOM 958 O O . ASP A 1 139 ? 17.73300 -7.37900 -8.33400 1.000 41.23000 139 ASP A O 1
ATOM 963 N N . THR A 1 140 ? 19.72900 -7.09400 -7.36000 1.000 39.07000 140 THR A N 1
ATOM 964 C CA . THR A 1 140 ? 19.36800 -5.80500 -6.77100 1.000 33.46000 140 THR A CA 1
ATOM 965 C C . THR A 1 140 ? 20.56500 -4.90400 -7.02300 1.000 30.25000 140 THR A C 1
ATOM 966 O O . THR A 1 140 ? 21.66300 -5.18500 -6.50900 1.000 32.35000 140 THR A O 1
ATOM 970 N N . PRO A 1 141 ? 20.42200 -3.84700 -7.79700 1.000 27.15000 141 PRO A N 1
ATOM 971 C CA . PRO A 1 141 ? 21.60000 -3.07800 -8.18400 1.000 26.07000 141 PRO A CA 1
ATOM 972 C C . PRO A 1 141 ? 22.08600 -2.22200 -7.02100 1.000 24.30000 141 PRO A C 1
ATOM 973 O O . PRO A 1 141 ? 21.32200 -1.82800 -6.13500 1.000 22.94000 141 PRO A O 1
ATOM 977 N N . ARG A 1 142 ? 23.38700 -1.96400 -7.02200 1.000 23.42000 142 ARG A N 1
ATOM 978 C CA . ARG A 1 142 ? 23.97300 -1.07700 -6.02500 1.000 20.56000 142 ARG A CA 1
ATOM 979 C C . ARG A 1 142 ? 23.55600 0.38100 -6.19900 1.000 22.15000 142 ARG A C 1
ATOM 980 O O . ARG A 1 142 ? 23.22400 0.85300 -7.29000 1.000 21.50000 142 ARG A O 1
ATOM 988 N N . SER A 1 143 ? 23.55500 1.10700 -5.08500 1.000 19.39000 143 SER A N 1
ATOM 989 C CA . SER A 1 143 ? 23.13100 2.49700 -5.08700 1.000 19.75000 143 SER A CA 1
ATOM 990 C C . SER A 1 143 ? 23.94700 3.36600 -6.03100 1.000 20.29000 143 SER A C 1
ATOM 991 O O . SER A 1 143 ? 23.46600 4.44500 -6.42400 1.000 22.28000 143 SER A O 1
ATOM 994 N N . ASP A 1 144 ? 25.18000 2.95800 -6.34700 1.000 22.24000 144 ASP A N 1
ATOM 995 C CA . ASP A 1 144 ? 26.00600 3.71500 -7.28300 1.000 24.96000 144 ASP A CA 1
ATOM 996 C C . ASP A 1 144 ? 26.20100 3.00100 -8.61900 1.000 28.54000 144 ASP A C 1
ATOM 997 O O . ASP A 1 144 ? 27.16800 3.30400 -9.33600 1.000 25.39000 144 ASP A O 1
ATOM 1002 N N . ALA A 1 145 ? 25.33300 2.04000 -8.94600 1.000 22.81000 145 ALA A N 1
ATOM 1003 C CA . ALA A 1 145 ? 25.38700 1.34300 -10.22900 1.000 24.62000 145 ALA A CA 1
ATOM 1004 C C . ALA A 1 145 ? 24.97200 2.27900 -11.34900 1.000 22.21000 145 ALA A C 1
ATOM 1005 O O . ALA A 1 145 ? 24.48400 3.38100 -11.13000 1.000 20.30000 145 ALA A O 1
ATOM 1007 N N . ASP A 1 146 ? 25.19600 1.83300 -12.59600 1.000 23.94000 146 ASP A N 1
ATOM 1008 C CA . ASP A 1 146 ? 24.78600 2.66400 -13.72100 1.000 27.05000 146 ASP A CA 1
ATOM 1009 C C . ASP A 1 146 ? 23.27500 2.88700 -13.69700 1.000 25.18000 146 ASP A C 1
ATOM 1010 O O . ASP A 1 146 ? 22.51200 2.00200 -13.31300 1.000 24.21000 146 ASP A O 1
ATOM 1015 N N . MET A 1 147 ? 22.86300 4.08200 -14.12900 1.000 23.79000 147 MET A N 1
ATOM 1016 C CA . MET A 1 147 ? 21.45100 4.44600 -14.13900 1.000 26.19000 147 MET A CA 1
ATOM 1017 C C . MET A 1 147 ? 20.59700 3.42500 -14.88000 1.000 25.62000 147 MET A C 1
ATOM 1018 O O . MET A 1 147 ? 19.48500 3.09000 -14.44200 1.000 22.99000 147 MET A O 1
ATOM 1023 N N . ASP A 1 148 ? 21.09100 2.92100 -16.01500 1.000 22.66000 148 ASP A N 1
ATOM 1024 C CA . ASP A 1 148 ? 20.30700 1.97800 -16.80300 1.000 24.77000 148 ASP A CA 1
ATOM 1025 C C . ASP A 1 148 ? 19.97500 0.74500 -15.98800 1.000 24.93000 148 ASP A C 1
ATOM 1026 O O . ASP A 1 148 ? 18.84500 0.24400 -16.05500 1.000 21.92000 148 ASP A O 1
ATOM 1031 N N . ALA A 1 149 ? 20.91600 0.30200 -15.14700 1.000 21.80000 149 ALA A N 1
ATOM 1032 C CA . ALA A 1 149 ? 20.68000 -0.85100 -14.29100 1.000 24.25000 149 ALA A CA 1
ATOM 1033 C C . ALA A 1 149 ? 19.57100 -0.56400 -13.28800 1.000 20.37000 149 ALA A C 1
ATOM 1034 O O . ALA A 1 149 ? 18.72100 -1.42500 -13.05900 1.000 22.41000 149 ALA A O 1
ATOM 1036 N N . LEU A 1 150 ? 19.51700 0.66100 -12.75500 1.000 21.13000 150 LEU A N 1
ATOM 1037 C CA . LEU A 1 150 ? 18.46200 0.99700 -11.79700 1.000 22.70000 150 LEU A CA 1
ATOM 1038 C C . LEU A 1 150 ? 17.10000 1.02500 -12.48600 1.000 21.59000 150 LEU A C 1
ATOM 1039 O O . LEU A 1 150 ? 16.08900 0.56800 -11.91200 1.000 21.08000 150 LEU A O 1
ATOM 1044 N N . VAL A 1 151 ? 17.03900 1.58600 -13.70600 1.000 19.55000 151 VAL A N 1
ATOM 1045 C CA . VAL A 1 151 ? 15.75500 1.69700 -14.39600 1.000 18.04000 151 VAL A CA 1
ATOM 1046 C C . VAL A 1 151 ? 15.26100 0.32800 -14.79500 1.000 19.32000 151 VAL A C 1
ATOM 1047 O O . VAL A 1 151 ? 14.06500 0.02700 -14.65700 1.000 18.98000 151 VAL A O 1
ATOM 1051 N N . ARG A 1 152 ? 16.15800 -0.53500 -15.26500 1.000 19.44000 152 ARG A N 1
ATOM 1052 C CA . ARG A 1 152 ? 15.79400 -1.90100 -15.60000 1.000 18.13000 152 ARG A CA 1
ATOM 1053 C C . ARG A 1 152 ? 15.17000 -2.60100 -14.40900 1.000 21.23000 152 ARG A C 1
ATOM 1054 O O . ARG A 1 152 ? 14.13400 -3.25400 -14.53900 1.000 21.94000 152 ARG A O 1
ATOM 1062 N N . TRP A 1 153 ? 15.81000 -2.47800 -13.24900 1.000 21.36000 153 TRP A N 1
ATOM 1063 C CA . TRP A 1 153 ? 15.31200 -3.11800 -12.03500 1.000 22.56000 153 TRP A CA 1
ATOM 1064 C C . TRP A 1 153 ? 13.93400 -2.58200 -11.67500 1.000 19.39000 153 TRP A C 1
ATOM 1065 O O . TRP A 1 153 ? 13.00000 -3.36000 -11.43200 1.000 21.73000 153 TRP A O 1
ATOM 1076 N N . MET A 1 154 ? 13.76200 -1.26200 -11.68300 1.000 19.79000 154 MET A N 1
ATOM 1077 C CA . MET A 1 154 ? 12.44100 -0.70800 -11.39800 1.000 20.30000 154 MET A CA 1
ATOM 1078 C C . MET A 1 154 ? 11.40100 -1.23100 -12.38200 1.000 20.28000 154 MET A C 1
ATOM 1079 O O . MET A 1 154 ? 10.29900 -1.63900 -11.98100 1.000 21.87000 154 MET A O 1
ATOM 1084 N N . ARG A 1 155 ? 11.71500 -1.19100 -13.67300 1.000 21.09000 155 ARG A N 1
ATOM 1085 C CA . ARG A 1 155 ? 10.77700 -1.65600 -14.68600 1.000 21.52000 155 ARG A CA 1
ATOM 1086 C C . ARG A 1 155 ? 10.38800 -3.10200 -14.43600 1.000 21.31000 155 ARG A C 1
ATOM 1087 O O . ARG A 1 155 ? 9.19700 -3.44100 -14.44300 1.000 24.70000 155 ARG A O 1
ATOM 1095 N N . ASP A 1 156 ? 11.37300 -3.96700 -14.19800 1.000 22.27000 156 ASP A N 1
ATOM 1096 C CA . ASP A 1 156 ? 11.10900 -5.39700 -14.12000 1.000 26.03000 156 ASP A CA 1
ATOM 1097 C C . ASP A 1 156 ? 10.33400 -5.79100 -12.86300 1.000 27.55000 156 ASP A C 1
ATOM 1098 O O . ASP A 1 156 ? 9.63800 -6.81800 -12.87400 1.000 30.75000 156 ASP A O 1
ATOM 1103 N N . LEU A 1 157 ? 10.44200 -4.99900 -11.78600 1.000 24.51000 157 LEU A N 1
ATOM 1104 C CA . LEU A 1 157 ? 9.66200 -5.19300 -10.56600 1.000 26.57000 157 LEU A CA 1
ATOM 1105 C C . LEU A 1 157 ? 8.31000 -4.51800 -10.61300 1.000 25.19000 157 LEU A C 1
ATOM 1106 O O . LEU A 1 157 ? 7.49300 -4.73400 -9.69900 1.000 27.76000 157 LEU A O 1
ATOM 1111 N N . GLY A 1 158 ? 8.05500 -3.68100 -11.60300 1.000 27.01000 158 GLY A N 1
ATOM 1112 C CA . GLY A 1 158 ? 6.79600 -2.98100 -11.70200 1.000 27.16000 158 GLY A CA 1
ATOM 1113 C C . GLY A 1 158 ? 6.71600 -1.70300 -10.90500 1.000 28.17000 158 GLY A C 1
ATOM 1114 O O . GLY A 1 158 ? 5.60800 -1.24300 -10.61400 1.000 30.40000 158 GLY A O 1
ATOM 1115 N N . GLN A 1 159 ? 7.85700 -1.11400 -10.54200 1.000 25.42000 159 GLN A N 1
ATOM 1116 C CA . GLN A 1 159 ? 7.92800 0.09000 -9.72200 1.000 26.13000 159 GLN A CA 1
ATOM 1117 C C . GLN A 1 159 ? 8.01000 1.38000 -10.52000 1.000 30.01000 159 GLN A C 1
ATOM 1118 O O . GLN A 1 159 ? 7.89800 2.45600 -9.92500 1.000 33.28000 159 GLN A O 1
ATOM 1124 N N . VAL A 1 160 ? 8.24700 1.32100 -11.83200 1.000 27.96000 160 VAL A N 1
ATOM 1125 C CA . VAL A 1 160 ? 8.02100 2.47700 -12.68400 1.000 27.84000 160 VAL A CA 1
ATOM 1126 C C . VAL A 1 160 ? 7.09800 2.03600 -13.80000 1.000 24.70000 160 VAL A C 1
ATOM 1127 O O . VAL A 1 160 ? 7.22300 0.91500 -14.30400 1.000 26.40000 160 VAL A O 1
ATOM 1131 N N . SER A 1 161 ? 6.18400 2.92300 -14.17700 1.000 25.57000 161 SER A N 1
ATOM 1132 C CA . SER A 1 161 ? 5.29000 2.68600 -15.28300 1.000 27.15000 161 SER A CA 1
ATOM 1133 C C . SER A 1 161 ? 6.04000 2.82200 -16.60800 1.000 24.42000 161 SER A C 1
ATOM 1134 O O . SER A 1 161 ? 7.06000 3.50700 -16.68700 1.000 25.63000 161 SER A O 1
ATOM 1137 N N . PRO A 1 162 ? 5.50900 2.20300 -17.66000 1.000 24.39000 162 PRO A N 1
ATOM 1138 C CA . PRO A 1 162 ? 6.00200 2.52000 -19.01400 1.000 23.95000 162 PRO A CA 1
ATOM 1139 C C . PRO A 1 162 ? 5.99800 4.00300 -19.32100 1.000 24.70000 162 PRO A C 1
ATOM 1140 O O . PRO A 1 162 ? 6.97900 4.51000 -19.88300 1.000 23.71000 162 PRO A O 1
ATOM 1144 N N . ALA A 1 163 ? 4.95100 4.72700 -18.89200 1.000 24.59000 163 ALA A N 1
ATOM 1145 C CA . ALA A 1 163 ? 4.87100 6.15600 -19.16200 1.000 24.81000 163 ALA A CA 1
ATOM 1146 C C . ALA A 1 163 ? 6.00500 6.93500 -18.51900 1.000 25.53000 163 ALA A C 1
ATOM 1147 O O . ALA A 1 163 ? 6.49900 7.91000 -19.09900 1.000 27.57000 163 ALA A O 1
ATOM 1149 N N . ILE A 1 164 ? 6.42900 6.55700 -17.30800 1.000 25.16000 164 ILE A N 1
ATOM 1150 C CA . ILE A 1 164 ? 7.53400 7.25800 -16.65600 1.000 25.16000 164 ILE A CA 1
ATOM 1151 C C . ILE A 1 164 ? 8.87900 6.90800 -17.30700 1.000 22.74000 164 ILE A C 1
ATOM 1152 O O . ILE A 1 164 ? 9.74400 7.77300 -17.50900 1.000 26.78000 164 ILE A O 1
ATOM 1157 N N . ALA A 1 165 ? 9.08600 5.62600 -17.62100 1.000 25.59000 165 ALA A N 1
ATOM 1158 C CA . ALA A 1 165 ? 10.33500 5.21100 -18.23700 1.000 22.81000 165 ALA A CA 1
ATOM 1159 C C . ALA A 1 165 ? 10.47300 5.75700 -19.65800 1.000 24.59000 165 ALA A C 1
ATOM 1160 O O . ALA A 1 165 ? 11.59500 5.85700 -20.17600 1.000 22.16000 165 ALA A O 1
ATOM 1162 N N . ALA A 1 166 ? 9.35500 6.14400 -20.27000 1.000 21.45000 166 ALA A N 1
ATOM 1163 C CA . ALA A 1 166 ? 9.38800 6.74100 -21.60200 1.000 23.97000 166 ALA A CA 1
ATOM 1164 C C . ALA A 1 166 ? 9.95100 8.15400 -21.59400 1.000 22.72000 166 ALA A C 1
ATOM 1165 O O . ALA A 1 166 ? 10.30100 8.66500 -22.66600 1.000 26.90000 166 ALA A O 1
ATOM 1167 N N . GLU A 1 167 ? 10.05500 8.79200 -20.42500 1.000 24.55000 167 GLU A N 1
ATOM 1168 C CA . GLU A 1 167 ? 10.41600 10.20800 -20.31300 1.000 26.46000 167 GLU A CA 1
ATOM 1169 C C . GLU A 1 167 ? 11.63900 10.36900 -19.43000 1.000 27.96000 167 GLU A C 1
ATOM 1170 O O . GLU A 1 167 ? 11.51900 10.27200 -18.19300 1.000 27.38000 167 GLU A O 1
ATOM 1172 N N . PRO A 1 168 ? 12.82500 10.62300 -19.99100 1.000 27.11000 168 PRO A N 1
ATOM 1173 C CA . PRO A 1 168 ? 14.02200 10.74300 -19.14200 1.000 26.90000 168 PRO A CA 1
ATOM 1174 C C . PRO A 1 168 ? 13.86600 11.73900 -18.00900 1.000 29.98000 168 PRO A C 1
ATOM 1175 O O . PRO A 1 168 ? 14.33700 11.46500 -16.90000 1.000 28.32000 168 PRO A O 1
ATOM 1179 N N . GLU A 1 169 ? 13.21100 12.88200 -18.25000 1.000 30.55000 169 GLU A N 1
ATOM 1180 C CA . GLU A 1 169 ? 13.17500 13.92400 -17.22500 1.000 31.66000 169 GLU A CA 1
ATOM 1181 C C . GLU A 1 169 ? 12.48000 13.42800 -15.95300 1.000 33.38000 169 GLU A C 1
ATOM 1182 O O . GLU A 1 169 ? 12.91800 13.72500 -14.83200 1.000 37.36000 169 GLU A O 1
ATOM 1184 N N . LEU A 1 170 ? 11.42500 12.63300 -16.10600 1.000 33.12000 170 LEU A N 1
ATOM 1185 C CA . LEU A 1 170 ? 10.75000 12.07300 -14.93800 1.000 32.65000 170 LEU A CA 1
ATOM 1186 C C . LEU A 1 170 ? 11.54400 10.92100 -14.33500 1.000 32.78000 170 LEU A C 1
ATOM 1187 O O . LEU A 1 170 ? 11.58100 10.74000 -13.11000 1.000 33.13000 170 LEU A O 1
ATOM 1192 N N . LEU A 1 171 ? 12.17800 10.12300 -15.18000 1.000 27.20000 171 LEU A N 1
ATOM 1193 C CA . LEU A 1 171 ? 12.89600 8.95400 -14.68800 1.000 27.82000 171 LEU A CA 1
ATOM 1194 C C . LEU A 1 171 ? 14.08700 9.33800 -13.82100 1.000 33.14000 171 LEU A C 1
ATOM 1195 O O . LEU A 1 171 ? 14.34300 8.70100 -12.79000 1.000 30.90000 171 LEU A O 1
ATOM 1200 N N . LYS A 1 172 ? 14.87900 10.32200 -14.27000 1.000 30.16000 172 LYS A N 1
ATOM 1201 C CA . LYS A 1 172 ? 16.03200 10.78300 -13.49900 1.000 32.68000 172 LYS A CA 1
ATOM 1202 C C . LYS A 1 172 ? 15.65900 11.02500 -12.04300 1.000 33.96000 172 LYS A C 1
ATOM 1203 O O . LYS A 1 172 ? 16.42100 10.67400 -11.12400 1.000 32.87000 172 LYS A O 1
ATOM 1205 N N . ILE A 1 173 ? 14.47200 11.60000 -11.82200 1.000 30.50000 173 ILE A N 1
ATOM 1206 C CA . ILE A 1 173 ? 13.96400 11.82500 -10.47300 1.000 33.56000 173 ILE A CA 1
ATOM 1207 C C . ILE A 1 173 ? 13.77700 10.51000 -9.72900 1.000 31.45000 173 ILE A C 1
ATOM 1208 O O . ILE A 1 173 ? 14.31200 10.32800 -8.62500 1.000 29.16000 173 ILE A O 1
ATOM 1213 N N . ALA A 1 174 ? 12.93900 9.61500 -10.28000 1.000 29.45000 174 ALA A N 1
ATOM 1214 C CA . ALA A 1 174 ? 12.65600 8.32900 -9.63800 1.000 28.49000 174 ALA A CA 1
ATOM 1215 C C . ALA A 1 174 ? 13.94500 7.60400 -9.29800 1.000 24.64000 174 ALA A C 1
ATOM 1216 O O . ALA A 1 174 ? 14.03500 6.93800 -8.25600 1.000 21.66000 174 ALA A O 1
ATOM 1218 N N . VAL A 1 175 ? 14.95400 7.75000 -10.14700 1.000 25.42000 175 VAL A N 1
ATOM 1219 C CA . VAL A 1 175 ? 16.23900 7.08100 -9.95100 1.000 24.35000 175 VAL A CA 1
ATOM 1220 C C . VAL A 1 175 ? 16.99400 7.68800 -8.77900 1.000 25.86000 175 VAL A C 1
ATOM 1221 O O . VAL A 1 175 ? 17.57200 6.96800 -7.95300 1.000 23.17000 175 VAL A O 1
ATOM 1225 N N . ASP A 1 176 ? 17.02900 9.01700 -8.70200 1.000 28.34000 176 ASP A N 1
ATOM 1226 C CA . ASP A 1 176 ? 17.69900 9.64600 -7.56700 1.000 31.61000 176 ASP A CA 1
ATOM 1227 C C . ASP A 1 176 ? 17.08500 9.17400 -6.25500 1.000 24.99000 176 ASP A C 1
ATOM 1228 O O . ASP A 1 176 ? 17.80100 8.92800 -5.28300 1.000 25.50000 176 ASP A O 1
ATOM 1233 N N . LEU A 1 177 ? 15.76200 9.01000 -6.22500 1.000 23.67000 177 LEU A N 1
ATOM 1234 C CA . LEU A 1 177 ? 15.06600 8.55500 -5.03100 1.000 22.70000 177 LEU A CA 1
ATOM 1235 C C . LEU A 1 177 ? 15.44300 7.11000 -4.68100 1.000 19.36000 177 LEU A C 1
ATOM 1236 O O . LEU A 1 177 ? 15.70600 6.76100 -3.51000 1.000 18.35000 177 LEU A O 1
ATOM 1241 N N . LEU A 1 178 ? 15.46400 6.25500 -5.69600 1.000 20.02000 178 LEU A N 1
ATOM 1242 C CA . LEU A 1 178 ? 15.90400 4.89100 -5.50500 1.000 16.68000 178 LEU A CA 1
ATOM 1243 C C . LEU A 1 178 ? 17.34600 4.83600 -5.00100 1.000 17.45000 178 LEU A C 1
ATOM 1244 O O . LEU A 1 178 ? 17.65400 4.05900 -4.09300 1.000 17.39000 178 LEU A O 1
ATOM 1249 N N . ARG A 1 179 ? 18.25600 5.62500 -5.59600 1.000 18.55000 179 ARG A N 1
ATOM 1250 C CA . ARG A 1 179 ? 19.64400 5.59500 -5.13600 1.000 16.97000 179 ARG A CA 1
ATOM 1251 C C . ARG A 1 179 ? 19.73600 5.92700 -3.66100 1.000 17.71000 179 ARG A C 1
ATOM 1252 O O . ARG A 1 179 ? 20.48800 5.27200 -2.91900 1.000 17.61000 179 ARG A O 1
ATOM 1260 N N . ALA A 1 180 ? 18.97200 6.93100 -3.22600 1.000 16.87000 180 ALA A N 1
ATOM 1261 C CA . ALA A 1 180 ? 18.92800 7.29000 -1.81000 1.000 15.57000 180 ALA A CA 1
ATOM 1262 C C . ALA A 1 180 ? 18.48200 6.10400 -0.94700 1.000 15.63000 180 ALA A C 1
ATOM 1263 O O . ALA A 1 180 ? 19.10600 5.79800 0.08400 1.000 15.63000 180 ALA A O 1
ATOM 1265 N N . ASP A 1 181 ? 17.37900 5.43900 -1.33000 1.000 14.10000 181 ASP A N 1
ATOM 1266 C CA . ASP A 1 181 ? 16.88100 4.35600 -0.49100 1.000 14.94000 181 ASP A CA 1
ATOM 1267 C C . ASP A 1 181 ? 17.76800 3.12400 -0.56200 1.000 12.94000 181 ASP A C 1
ATOM 1268 O O . ASP A 1 181 ? 17.91100 2.40300 0.43300 1.000 14.22000 181 ASP A O 1
ATOM 1273 N N . LEU A 1 182 ? 18.37000 2.84400 -1.72500 1.000 14.50000 182 LEU A N 1
ATOM 1274 C CA . LEU A 1 182 ? 19.30100 1.72100 -1.82100 1.000 13.99000 182 LEU A CA 1
ATOM 1275 C C . LEU A 1 182 ? 20.51100 1.92900 -0.91000 1.000 13.88000 182 LEU A C 1
ATOM 1276 O O . LEU A 1 182 ? 20.99600 0.97000 -0.29900 1.000 14.84000 182 LEU A O 1
ATOM 1281 N N . ALA A 1 183 ? 20.99300 3.17300 -0.80300 1.000 14.74000 183 ALA A N 1
ATOM 1282 C CA . ALA A 1 183 ? 22.11700 3.44200 0.09000 1.000 14.81000 183 ALA A CA 1
ATOM 1283 C C . ALA A 1 183 ? 21.73900 3.20300 1.54000 1.000 13.79000 183 ALA A C 1
ATOM 1284 O O . ALA A 1 183 ? 22.50500 2.60900 2.29900 1.000 14.57000 183 ALA A O 1
ATOM 1286 N N . VAL A 1 184 ? 20.52000 3.59700 1.91800 1.000 13.16000 184 VAL A N 1
ATOM 1287 C CA . VAL A 1 184 ? 20.04900 3.32100 3.27400 1.000 14.44000 184 VAL A CA 1
ATOM 1288 C C . VAL A 1 184 ? 19.97300 1.81900 3.51000 1.000 13.04000 184 VAL A C 1
ATOM 1289 O O . VAL A 1 184 ? 20.43300 1.31400 4.55100 1.000 13.76000 184 VAL A O 1
ATOM 1293 N N . THR A 1 185 ? 19.41400 1.09100 2.54200 1.000 12.80000 185 THR A N 1
ATOM 1294 C CA . THR A 1 185 ? 19.23800 -0.35100 2.71400 1.000 15.23000 185 THR A CA 1
ATOM 1295 C C . THR A 1 185 ? 20.57800 -1.08400 2.74700 1.000 15.10000 185 THR A C 1
ATOM 1296 O O . THR A 1 185 ? 20.74000 -2.03300 3.52200 1.000 15.58000 185 THR A O 1
ATOM 1300 N N . GLU A 1 186 ? 21.56400 -0.61300 1.95900 1.000 13.97000 186 GLU A N 1
ATOM 1301 C CA . GLU A 1 186 ? 22.88200 -1.23000 1.98600 1.000 15.24000 186 GLU A CA 1
ATOM 1302 C C . GLU A 1 186 ? 23.55300 -1.07600 3.34000 1.000 16.82000 186 GLU A C 1
ATOM 1303 O O . GLU A 1 186 ? 24.50800 -1.80000 3.63400 1.000 20.49000 186 GLU A O 1
ATOM 1309 N N . SER A 1 187 ? 23.16700 -0.07300 4.13000 1.000 13.62000 187 SER A N 1
ATOM 1310 C CA . SER A 1 187 ? 23.78300 0.12200 5.43500 1.000 13.68000 187 SER A CA 1
ATOM 1311 C C . SER A 1 187 ? 23.12700 -0.70800 6.53800 1.000 14.20000 187 SER A C 1
ATOM 1312 O O . SER A 1 187 ? 23.65200 -0.79600 7.66000 1.000 14.72000 187 SER A O 1
ATOM 1315 N N . 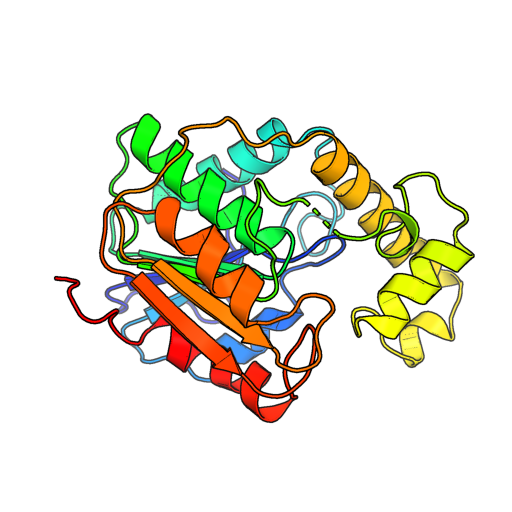TYR A 1 188 ? 21.99200 -1.33600 6.24800 1.000 14.02000 188 TYR A N 1
ATOM 1316 C CA . TYR A 1 188 ? 21.34300 -2.14500 7.25900 1.000 14.73000 188 TYR A CA 1
ATOM 1317 C C . TYR A 1 188 ? 22.08500 -3.44600 7.46600 1.000 14.62000 188 TYR A C 1
ATOM 1318 O O . TYR A 1 188 ? 22.42100 -4.13800 6.49000 1.000 19.03000 188 TYR A O 1
ATOM 1327 N N . ARG A 1 189 ? 22.26700 -3.81400 8.71700 1.000 17.18000 189 ARG A N 1
ATOM 1328 C CA . ARG A 1 189 ? 22.67800 -5.18000 9.01500 1.000 19.48000 189 ARG A CA 1
ATOM 1329 C C . ARG A 1 189 ? 21.76100 -5.73700 10.08600 1.000 18.62000 189 ARG A C 1
ATOM 1330 O O . ARG A 1 189 ? 21.69800 -5.18900 11.18200 1.000 22.43000 189 ARG A O 1
ATOM 1338 N N . PHE A 1 190 ? 21.11500 -6.84700 9.77400 1.000 19.58000 190 PHE A N 1
ATOM 1339 C CA . PHE A 1 190 ? 20.31600 -7.56900 10.75200 1.000 18.92000 190 PHE A CA 1
ATOM 1340 C C . PHE A 1 190 ? 21.22100 -8.05000 11.87500 1.000 21.52000 190 PHE A C 1
ATOM 1341 O O . PHE A 1 190 ? 22.30400 -8.59000 11.62300 1.000 23.75000 190 PHE A O 1
ATOM 1349 N N . VAL A 1 191 ? 20.75700 -7.86500 13.10800 1.000 21.86000 191 VAL A N 1
ATOM 1350 C CA . VAL A 1 191 ? 21.44800 -8.28300 14.32200 1.000 27.74000 191 VAL A CA 1
ATOM 1351 C C . VAL A 1 191 ? 20.87700 -9.62600 14.75600 1.000 30.33000 191 VAL A C 1
ATOM 1352 O O . VAL A 1 191 ? 19.68900 -9.73000 15.10100 1.000 28.29000 191 VAL A O 1
ATOM 1356 N N . ASP A 1 192 ? 21.72100 -10.65600 14.73200 1.000 30.67000 192 ASP A N 1
ATOM 1357 C CA . ASP A 1 192 ? 21.28000 -11.99100 15.08800 1.000 33.51000 192 ASP A CA 1
ATOM 1358 C C . ASP A 1 192 ? 20.62600 -11.97400 16.45800 1.000 31.73000 192 ASP A C 1
ATOM 1359 O O . ASP A 1 192 ? 21.08100 -11.28200 17.37400 1.000 35.35000 192 ASP A O 1
ATOM 1364 N N . GLY A 1 193 ? 19.51800 -12.70200 16.57000 1.000 32.92000 193 GLY A N 1
ATOM 1365 C CA . GLY A 1 193 ? 18.75400 -12.74900 17.79600 1.000 33.18000 193 GLY A CA 1
ATOM 1366 C C . GLY A 1 193 ? 17.62700 -11.74200 17.89200 1.000 29.63000 193 GLY A C 1
ATOM 1367 O O . GLY A 1 193 ? 16.80300 -11.84600 18.81200 1.000 32.72000 193 GLY A O 1
ATOM 1368 N N . THR A 1 194 ? 17.56700 -10.75900 16.98700 1.000 27.74000 194 THR A N 1
ATOM 1369 C CA . THR A 1 194 ? 16.46000 -9.81700 16.99800 1.000 23.48000 194 THR A CA 1
ATOM 1370 C C . THR A 1 194 ? 15.18200 -10.58000 16.69400 1.000 23.78000 194 THR A C 1
ATOM 1371 O O . THR A 1 194 ? 15.12700 -11.38000 15.75700 1.000 21.11000 194 THR A O 1
ATOM 1375 N N . ARG A 1 195 ? 14.15200 -10.34900 17.50400 1.000 22.82000 195 ARG A N 1
ATOM 1376 C CA . ARG A 1 195 ? 12.92100 -11.10900 17.38000 1.000 20.90000 195 ARG A CA 1
ATOM 1377 C C . ARG A 1 195 ? 11.82300 -10.23500 17.93100 1.000 21.15000 195 ARG A C 1
ATOM 1378 O O . ARG A 1 195 ? 12.05100 -9.45600 18.85400 1.000 24.35000 195 ARG A O 1
ATOM 1386 N N . VAL A 1 196 ? 10.62700 -10.35800 17.38100 1.000 17.38000 196 VAL A N 1
ATOM 1387 C CA . VAL A 1 196 ? 9.48200 -9.71000 17.95800 1.000 17.07000 196 VAL A CA 1
ATOM 1388 C C . VAL A 1 196 ? 8.66200 -10.76000 18.69300 1.000 18.99000 196 VAL A C 1
ATOM 1389 O O . VAL A 1 196 ? 8.90900 -11.95700 18.58900 1.000 19.26000 196 VAL A O 1
ATOM 1393 N N . SER A 1 197 ? 7.67600 -10.30100 19.45400 1.000 18.56000 197 SER A N 1
ATOM 1394 C CA . SER A 1 197 ? 6.77900 -11.21700 20.14700 1.000 18.47000 197 SER A CA 1
ATOM 1395 C C . SER A 1 197 ? 5.35700 -11.16500 19.60500 1.000 20.35000 197 SER A C 1
ATOM 1396 O O . SER A 1 197 ? 4.49600 -11.92200 20.07300 1.000 21.60000 197 SER A O 1
ATOM 1399 N N . VAL A 1 198 ? 5.08400 -10.32300 18.61900 1.000 15.77000 198 VAL A N 1
ATOM 1400 C CA . VAL A 1 198 ? 3.73200 -10.11100 18.11000 1.000 18.04000 198 VAL A CA 1
ATOM 1401 C C . VAL A 1 198 ? 3.33600 -11.11000 17.02400 1.000 13.52000 198 VAL A C 1
ATOM 1402 O O . VAL A 1 198 ? 4.21400 -11.71400 16.38500 1.000 16.51000 198 VAL A O 1
ATOM 1406 N N . PRO A 1 199 ? 2.03900 -11.28000 16.75600 1.000 14.71000 199 PRO A N 1
ATOM 1407 C CA . PRO A 1 199 ? 1.62000 -12.10200 15.61600 1.000 15.01000 199 PRO A CA 1
ATOM 1408 C C . PRO A 1 199 ? 2.23200 -11.58800 14.32500 1.000 14.18000 199 PRO A C 1
ATOM 1409 O O . PRO A 1 199 ? 2.27500 -10.37300 14.07900 1.000 14.08000 199 PRO A O 1
ATOM 1413 N N . LEU A 1 200 ? 2.68200 -12.52300 13.51100 1.000 13.56000 200 LEU A N 1
ATOM 1414 C CA . LEU A 1 200 ? 3.39700 -12.17600 12.27900 1.000 12.99000 200 LEU A CA 1
ATOM 1415 C C . LEU A 1 200 ? 2.75700 -12.91400 11.10800 1.000 13.46000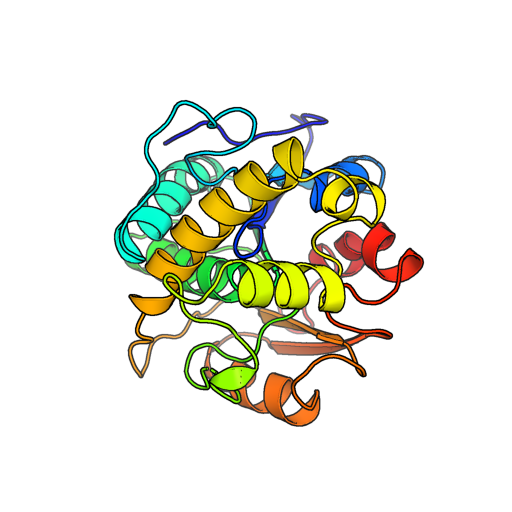 200 LEU A C 1
ATOM 1416 O O . LEU A 1 200 ? 2.61700 -14.13600 11.14600 1.000 14.77000 200 LEU A O 1
ATOM 1421 N N . ARG A 1 201 ? 2.28700 -12.16500 10.10200 1.000 12.44000 201 ARG A N 1
ATOM 1422 C CA . ARG A 1 201 ? 1.81500 -12.73000 8.84100 1.000 11.77000 201 ARG A CA 1
ATOM 1423 C C . ARG A 1 201 ? 2.79800 -12.36900 7.73600 1.000 13.28000 201 ARG A C 1
ATOM 1424 O O . ARG A 1 201 ? 3.13200 -11.18900 7.55100 1.000 13.05000 201 ARG A O 1
ATOM 1432 N N . VAL A 1 202 ? 3.24200 -13.38400 6.98300 1.000 12.21000 202 VAL A N 1
ATOM 1433 C CA . VAL A 1 202 ? 4.12800 -13.22300 5.83300 1.000 12.51000 202 VAL A CA 1
ATOM 1434 C C . VAL A 1 202 ? 3.31900 -13.39200 4.56600 1.000 13.64000 202 VAL A C 1
ATOM 1435 O O . VAL A 1 202 ? 2.60900 -14.39300 4.41900 1.000 14.03000 202 VAL A O 1
ATOM 1439 N N . LEU A 1 203 ? 3.39500 -12.40500 3.66000 1.000 11.07000 203 LEU A N 1
ATOM 1440 C CA . LEU A 1 203 ? 2.81600 -12.46400 2.31900 1.000 11.07000 203 LEU A CA 1
ATOM 1441 C C . LEU A 1 203 ? 3.96600 -12.48800 1.32500 1.000 11.59000 203 LEU A C 1
ATOM 1442 O O . LEU A 1 203 ? 4.88800 -11.67700 1.44400 1.000 11.78000 203 LEU A O 1
ATOM 1447 N N . TYR A 1 204 ? 3.89400 -13.37000 0.33100 1.000 11.45000 204 TYR A N 1
ATOM 1448 C CA . TYR A 1 204 ? 4.95000 -13.38400 -0.68500 1.000 11.96000 204 TYR A CA 1
ATOM 1449 C C . TYR A 1 204 ? 4.38300 -14.07700 -1.90600 1.000 12.78000 204 TYR A C 1
ATOM 1450 O O . TYR A 1 204 ? 3.51600 -14.94800 -1.78700 1.000 13.07000 204 TYR A O 1
ATOM 1459 N N . GLY A 1 205 ? 4.83300 -13.66600 -3.09200 1.000 12.87000 205 GLY A N 1
ATOM 1460 C CA . GLY A 1 205 ? 4.19800 -14.07900 -4.34400 1.000 13.11000 205 GLY A CA 1
ATOM 1461 C C . GLY A 1 205 ? 4.93400 -15.21900 -5.02000 1.000 16.45000 205 GLY A C 1
ATOM 1462 O O . GLY A 1 205 ? 6.16200 -15.17500 -5.16900 1.000 20.09000 205 GLY A O 1
ATOM 1463 N N . THR A 1 206 ? 4.14700 -16.10100 -5.61500 1.000 13.83000 206 THR A N 1
ATOM 1464 C CA . THR A 1 206 ? 4.66600 -17.31700 -6.25400 1.000 14.63000 206 THR A CA 1
ATOM 1465 C C . THR A 1 206 ? 5.71000 -17.04000 -7.32900 1.000 16.56000 206 THR A C 1
ATOM 1466 O O . THR A 1 206 ? 6.61200 -17.85900 -7.51200 1.000 18.12000 206 THR A O 1
ATOM 1470 N N . GLU A 1 207 ? 5.61200 -15.90400 -8.01500 1.000 15.77000 207 GLU A N 1
ATOM 1471 C CA . GLU A 1 207 ? 6.45600 -15.59600 -9.16300 1.000 18.12000 207 GLU A CA 1
ATOM 1472 C C . GLU A 1 207 ? 7.48200 -14.52500 -8.84500 1.000 18.16000 207 GLU A C 1
ATOM 1473 O O . GLU A 1 207 ? 8.06900 -13.94900 -9.76400 1.000 19.81000 207 GLU A O 1
ATOM 1479 N N . ASP A 1 208 ? 7.70100 -14.22100 -7.56600 1.000 16.41000 208 ASP A N 1
ATOM 1480 C CA . ASP A 1 208 ? 8.74000 -13.27600 -7.16400 1.000 16.37000 208 ASP A CA 1
ATOM 1481 C C . ASP A 1 208 ? 10.10900 -13.96600 -7.15700 1.000 18.14000 208 ASP A C 1
ATOM 1482 O O . ASP A 1 208 ? 10.24700 -15.13700 -7.52800 1.000 20.72000 208 ASP A O 1
ATOM 1487 N N . ALA A 1 209 ? 11.13900 -13.25800 -6.70700 1.000 17.30000 209 ALA A N 1
ATOM 1488 C CA . ALA A 1 209 ? 12.51000 -13.72300 -6.93400 1.000 20.14000 209 ALA A CA 1
ATOM 1489 C C . ALA A 1 209 ? 12.88300 -14.95100 -6.11100 1.000 22.98000 209 ALA A C 1
ATOM 1490 O O . ALA A 1 209 ? 13.65100 -15.80100 -6.58500 1.000 24.94000 209 ALA A O 1
ATOM 1492 N N . ALA A 1 210 ? 12.42400 -15.04500 -4.83800 1.000 17.57000 210 ALA A N 1
ATOM 1493 C CA . ALA A 1 210 ? 12.77000 -16.13100 -3.95500 1.000 15.84000 210 ALA A CA 1
ATOM 1494 C C . ALA A 1 210 ? 11.67800 -17.18100 -3.98200 1.000 15.74000 210 ALA A C 1
ATOM 1495 O O . ALA A 1 210 ? 10.51800 -16.84300 -4.17600 1.000 16.97000 210 ALA A O 1
ATOM 1497 N N . PRO A 1 211 ? 12.00200 -18.44600 -3.73000 1.000 15.04000 211 PRO A N 1
ATOM 1498 C CA . PRO A 1 211 ? 10.93800 -19.43700 -3.55500 1.000 16.15000 211 PRO A CA 1
ATOM 1499 C C . PRO A 1 211 ? 10.14900 -19.14700 -2.28300 1.000 13.47000 211 PRO A C 1
ATOM 1500 O O . PRO A 1 211 ? 10.71200 -18.85400 -1.21600 1.000 15.67000 211 PRO A O 1
ATOM 1504 N N . PHE A 1 212 ? 8.81400 -19.25900 -2.39100 1.000 13.85000 212 PHE A N 1
ATOM 1505 C CA . PHE A 1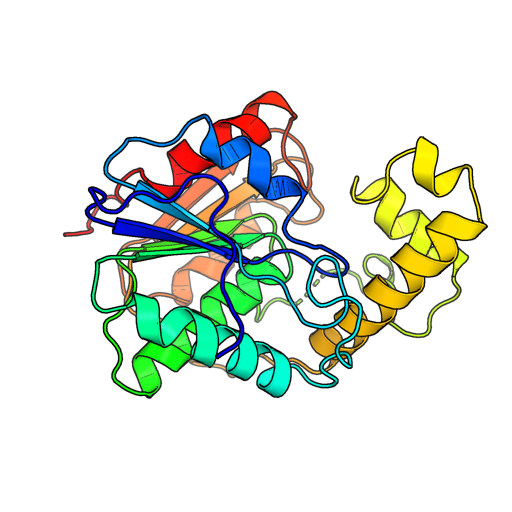 212 ? 7.98900 -18.97900 -1.22500 1.000 14.52000 212 PHE A CA 1
ATOM 1506 C C . PHE A 1 212 ? 8.41900 -19.81400 -0.03100 1.000 15.17000 212 PHE A C 1
ATOM 1507 O O . PHE A 1 212 ? 8.44400 -19.32900 1.10400 1.000 15.10000 212 PHE A O 1
ATOM 1515 N N . ALA A 1 213 ? 8.77000 -21.10100 -0.25900 1.000 14.89000 213 ALA A N 1
ATOM 1516 C CA . ALA A 1 213 ? 9.10200 -21.97200 0.86000 1.000 14.49000 213 ALA A CA 1
ATOM 1517 C C . ALA A 1 213 ? 10.26300 -21.41200 1.68600 1.000 15.78000 213 ALA A C 1
ATOM 1518 O O . ALA A 1 213 ? 10.28900 -21.58100 2.90800 1.000 16.13000 213 ALA A O 1
ATOM 1520 N N . ASP A 1 214 ? 11.21600 -20.74300 1.03100 1.000 14.73000 214 ASP A N 1
ATOM 1521 C CA . ASP A 1 214 ? 12.33500 -20.16700 1.78100 1.000 16.35000 214 ASP A CA 1
ATOM 1522 C C . ASP A 1 214 ? 11.94700 -18.90700 2.53000 1.000 16.60000 214 ASP A C 1
ATOM 1523 O O . ASP A 1 214 ? 12.42800 -18.68100 3.65200 1.000 19.03000 214 ASP A O 1
ATOM 1528 N N . VAL A 1 215 ? 11.04500 -18.10700 1.95500 1.000 13.97000 215 VAL A N 1
ATOM 1529 C CA . VAL A 1 215 ? 10.55900 -16.90600 2.61900 1.000 14.61000 215 VAL A CA 1
ATOM 1530 C C . VAL A 1 215 ? 9.81100 -17.29100 3.88000 1.000 15.41000 215 VAL A C 1
ATOM 1531 O O . VAL A 1 215 ? 10.06300 -16.75100 4.96500 1.000 15.46000 215 VAL A O 1
ATOM 1535 N N . GLU A 1 216 ? 8.91900 -18.27600 3.77500 1.000 14.43000 216 GLU A N 1
ATOM 1536 C CA . GLU A 1 216 ? 8.17000 -18.73900 4.93500 1.000 15.72000 216 GLU A CA 1
ATOM 1537 C C . GLU A 1 216 ? 9.10200 -19.29300 6.01600 1.000 15.55000 216 GLU A C 1
ATOM 1538 O O . GLU A 1 216 ? 8.94600 -18.98700 7.21700 1.000 17.66000 216 GLU A O 1
ATOM 1544 N N . ARG A 1 217 ? 10.06300 -20.12500 5.61900 1.000 14.88000 217 ARG A N 1
ATOM 1545 C CA . ARG A 1 217 ? 10.91900 -20.79900 6.58600 1.000 17.42000 217 ARG A CA 1
ATOM 1546 C C . ARG A 1 217 ? 11.76500 -19.79900 7.36800 1.000 17.52000 217 ARG A C 1
ATOM 1547 O O . ARG A 1 217 ? 11.95100 -19.94500 8.58200 1.000 19.93000 217 ARG A O 1
ATOM 1555 N N . HIS A 1 218 ? 12.28200 -18.78200 6.70800 1.000 16.73000 218 HIS A N 1
ATOM 1556 C CA . HIS A 1 218 ? 13.23900 -17.94300 7.40200 1.000 17.04000 218 HIS A CA 1
ATOM 1557 C C . HIS A 1 218 ? 12.61400 -16.79100 8.16800 1.000 16.99000 218 HIS A C 1
ATOM 1558 O O . HIS A 1 218 ? 13.28600 -16.25300 9.04900 1.000 17.20000 218 HIS A O 1
ATOM 1565 N N . TRP A 1 219 ? 11.37500 -16.39700 7.85600 1.000 13.60000 219 TRP A N 1
ATOM 1566 C CA . TRP A 1 219 ? 10.70100 -15.42400 8.71200 1.000 12.99000 219 TRP A CA 1
ATOM 1567 C C . TRP A 1 219 ? 10.21700 -16.05900 9.99900 1.000 15.73000 219 TRP A C 1
ATOM 1568 O O . TRP A 1 219 ? 10.06600 -15.34800 10.99900 1.000 15.51000 219 TRP A O 1
ATOM 1579 N N . ARG A 1 220 ? 9.91600 -17.36600 9.98600 1.000 16.63000 220 ARG A N 1
ATOM 1580 C CA . ARG A 1 220 ? 9.29000 -17.99300 11.16200 1.000 17.55000 220 ARG A CA 1
ATOM 1581 C C . ARG A 1 220 ? 10.05400 -17.77000 12.47400 1.000 18.15000 220 ARG A C 1
ATOM 1582 O O . ARG A 1 220 ? 9.40200 -17.41200 13.47300 1.000 18.66000 220 ARG A O 1
ATOM 1590 N N . PRO A 1 221 ? 11.38300 -17.88600 12.54100 1.000 18.54000 221 PRO A N 1
ATOM 1591 C CA . PRO A 1 221 ? 12.06900 -17.69300 13.83500 1.000 19.62000 221 PRO A CA 1
ATOM 1592 C C . PRO A 1 221 ? 12.09600 -16.24700 14.31500 1.000 20.26000 221 PRO A C 1
ATOM 1593 O O . PRO A 1 221 ? 12.46800 -15.99600 15.47200 1.000 20.78000 221 PRO A O 1
ATOM 1597 N N . LEU A 1 222 ? 11.66700 -15.28500 13.49300 1.000 16.87000 222 LEU A N 1
ATOM 1598 C CA . LEU A 1 222 ? 11.77100 -13.88300 13.86300 1.000 16.02000 222 LEU A CA 1
ATOM 1599 C C . LEU A 1 222 ? 10.61800 -13.41600 14.72700 1.000 15.97000 222 LEU A C 1
ATOM 1600 O O . LEU A 1 222 ? 10.60200 -12.24200 15.11900 1.000 18.69000 222 LEU A O 1
ATOM 1605 N N . THR A 1 223 ? 9.63400 -14.26900 15.03000 1.000 15.79000 223 THR A N 1
ATOM 1606 C CA . THR A 1 223 ? 8.67300 -13.94400 16.07800 1.000 15.94000 223 THR A CA 1
ATOM 1607 C C . THR A 1 223 ? 8.56000 -15.08500 17.07700 1.000 16.42000 223 THR A C 1
ATOM 1608 O O . THR A 1 223 ? 8.67100 -16.26600 16.72100 1.000 19.60000 223 THR A O 1
ATOM 1612 N N . ALA A 1 224 ? 8.29400 -14.70200 18.32100 1.000 17.42000 224 ALA A N 1
ATOM 1613 C CA . ALA A 1 224 ? 7.94800 -15.67900 19.33100 1.000 18.75000 224 ALA A CA 1
ATOM 1614 C C . ALA A 1 224 ? 6.45400 -15.85200 19.43300 1.000 22.30000 224 ALA A C 1
ATOM 1615 O O . ALA A 1 224 ? 5.99700 -16.68500 20.23300 1.000 24.23000 224 ALA A O 1
ATOM 1617 N N . GLY A 1 225 ? 5.68000 -15.08500 18.66700 1.000 19.70000 225 GLY A N 1
ATOM 1618 C CA . GLY A 1 225 ? 4.23700 -15.13900 18.71200 1.000 17.83000 225 GLY A CA 1
ATOM 1619 C C . GLY A 1 225 ? 3.66800 -16.03200 17.61800 1.000 15.91000 225 GLY A C 1
ATOM 1620 O O . GLY A 1 225 ? 4.38500 -16.79200 16.95900 1.000 17.51000 225 GLY A O 1
ATOM 1621 N N . PRO A 1 226 ? 2.36300 -15.93000 17.40900 1.000 16.08000 226 PRO A N 1
ATOM 1622 C CA . PRO A 1 226 ? 1.68800 -16.68800 16.34500 1.000 16.52000 226 PRO A CA 1
ATOM 1623 C C . PRO A 1 226 ? 2.25200 -16.28900 14.99300 1.000 16.04000 226 PRO A C 1
ATOM 1624 O O . PRO A 1 226 ? 2.68200 -15.14900 14.80000 1.000 17.64000 226 PRO A O 1
ATOM 1628 N N . PHE A 1 227 ? 2.22100 -17.23500 14.06100 1.000 16.50000 227 PHE A N 1
ATOM 1629 C CA . PHE A 1 227 ? 2.83300 -17.04400 12.74900 1.000 14.43000 227 PHE A CA 1
ATOM 1630 C C . PHE A 1 227 ? 1.93600 -17.63700 11.67600 1.000 15.06000 227 PHE A C 1
ATOM 1631 O O . PHE A 1 227 ? 1.39100 -18.74300 11.83100 1.000 17.27000 227 PHE A O 1
ATOM 1639 N N . GLN A 1 228 ? 1.80300 -16.92700 10.54700 1.000 14.27000 228 GLN A N 1
ATOM 1640 C CA . GLN A 1 228 ? 1.10800 -17.48200 9.38800 1.000 15.30000 228 GLN A CA 1
ATOM 1641 C C . GLN A 1 228 ? 1.78600 -16.93700 8.14100 1.000 15.06000 228 GLN A C 1
ATOM 1642 O O . GLN A 1 228 ? 2.11100 -15.75500 8.07000 1.000 15.63000 228 GLN A O 1
ATOM 1648 N N . ALA A 1 229 ? 1.97200 -17.79500 7.14100 1.000 15.08000 229 ALA A N 1
ATOM 1649 C CA . ALA A 1 229 ? 2.51400 -17.37200 5.85000 1.000 14.41000 229 ALA A CA 1
ATOM 1650 C C . ALA A 1 229 ? 1.51900 -17.72000 4.75100 1.000 15.99000 229 ALA A C 1
ATOM 1651 O O . ALA A 1 229 ? 0.92200 -18.80400 4.76600 1.000 18.42000 229 ALA A O 1
ATOM 1653 N N . VAL A 1 230 ? 1.31600 -16.79200 3.80400 1.000 13.85000 230 VAL A N 1
ATOM 1654 C CA . VAL A 1 230 ? 0.31700 -16.90600 2.74800 1.000 14.99000 230 VAL A CA 1
ATOM 1655 C C . VAL A 1 230 ? 1.00300 -16.68300 1.40700 1.000 13.77000 230 VAL A C 1
ATOM 1656 O O . VAL A 1 230 ? 1.56400 -15.60000 1.16000 1.000 13.67000 230 VAL A O 1
ATOM 1660 N N . GLU A 1 231 ? 0.99400 -17.71000 0.55900 1.000 15.14000 231 GLU A N 1
ATOM 1661 C CA . GLU A 1 231 ? 1.57300 -17.60800 -0.78300 1.000 14.01000 231 GLU A CA 1
ATOM 1662 C C . GLU A 1 231 ? 0.50900 -17.03000 -1.69900 1.000 14.07000 231 GLU A C 1
ATOM 1663 O O . GLU A 1 231 ? -0.56800 -17.62700 -1.87300 1.000 17.67000 231 GLU A O 1
ATOM 1669 N N . LEU A 1 232 ? 0.78600 -15.86400 -2.24700 1.000 12.77000 232 LEU A N 1
ATOM 1670 C CA . LEU A 1 232 ? -0.18600 -15.16900 -3.07100 1.000 12.72000 232 LEU A CA 1
ATOM 1671 C C . LEU A 1 232 ? 0.18600 -15.26700 -4.53900 1.000 12.73000 232 LEU A C 1
ATOM 1672 O O . LEU A 1 232 ? 1.34700 -15.52400 -4.87600 1.000 13.79000 232 LEU A O 1
ATOM 1677 N N . PRO A 1 233 ? -0.77400 -15.11900 -5.44300 1.000 13.62000 233 PRO A N 1
ATOM 1678 C CA . PRO A 1 233 ? -0.45200 -15.19200 -6.87900 1.000 13.51000 233 PRO A CA 1
ATOM 1679 C C . PRO A 1 233 ? 0.38800 -14.01400 -7.34300 1.000 15.50000 233 PRO A C 1
ATOM 1680 O O . PRO A 1 233 ? 0.39800 -12.94600 -6.72500 1.000 16.76000 233 PRO A O 1
ATOM 1684 N N . GLY A 1 234 ? 1.12300 -14.22800 -8.43400 1.000 14.11000 234 GLY A N 1
ATOM 1685 C CA . GLY A 1 234 ? 1.85600 -13.13500 -9.06500 1.000 15.59000 234 GLY A CA 1
ATOM 1686 C C . GLY A 1 234 ? 3.22500 -12.89900 -8.47700 1.000 16.12000 234 GLY A C 1
ATOM 1687 O O . GLY 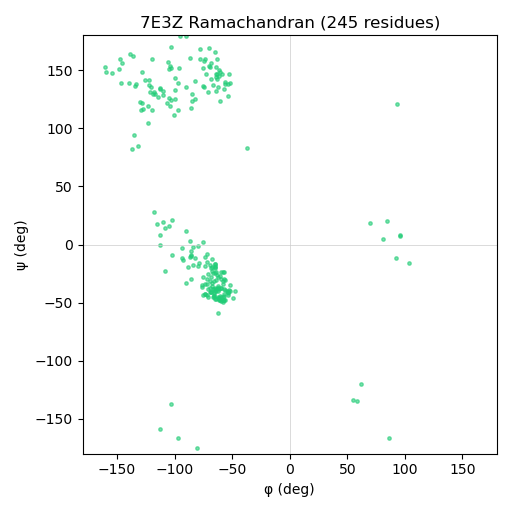A 1 234 ? 3.79500 -13.71900 -7.76700 1.000 16.07000 234 GLY A O 1
ATOM 1688 N N . GLY A 1 235 ? 3.77500 -11.75000 -8.83300 1.000 16.70000 235 GLY A N 1
ATOM 1689 C CA . GLY A 1 235 ? 5.15200 -11.43800 -8.51500 1.000 14.80000 235 GLY A CA 1
ATOM 1690 C C . GLY A 1 235 ? 5.31700 -10.46500 -7.35800 1.000 14.64000 235 GLY A C 1
ATOM 1691 O O . GLY A 1 235 ? 4.68500 -10.59800 -6.29500 1.000 14.84000 235 GLY A O 1
ATOM 1692 N N . HIS A 1 236 ? 6.24100 -9.50900 -7.54400 1.000 14.98000 236 HIS A N 1
ATOM 1693 C CA . HIS A 1 236 ? 6.62800 -8.64400 -6.44300 1.000 13.81000 236 HIS A CA 1
ATOM 1694 C C . HIS A 1 236 ? 5.49100 -7.75300 -5.97400 1.000 17.49000 236 HIS A C 1
ATOM 1695 O O . HIS A 1 236 ? 5.50800 -7.31300 -4.81200 1.000 15.72000 236 HIS A O 1
ATOM 1702 N N . PHE A 1 237 ? 4.51300 -7.46600 -6.81600 1.000 13.04000 237 PHE A N 1
ATOM 1703 C CA . PHE A 1 237 ? 3.28300 -6.78600 -6.43100 1.000 14.85000 237 PHE A CA 1
ATOM 1704 C C . PHE A 1 237 ? 2.05300 -7.65300 -6.65500 1.000 13.75000 237 PHE A C 1
ATOM 1705 O O . PHE A 1 237 ? 0.94300 -7.15200 -6.78500 1.000 15.07000 237 PHE A O 1
ATOM 1713 N N . TYR A 1 238 ? 2.23600 -8.96600 -6.59300 1.000 13.41000 238 TYR A N 1
ATOM 1714 C CA . TYR A 1 238 ? 1.13500 -9.92400 -6.73300 1.000 13.27000 238 TYR A CA 1
ATOM 1715 C C . TYR A 1 238 ? 0.46500 -9.71300 -8.07900 1.000 15.48000 238 TYR A C 1
ATOM 1716 O O . TYR A 1 238 ? 1.18100 -9.66700 -9.08700 1.000 17.79000 238 TYR A O 1
ATOM 1725 N N . THR A 1 239 ? -0.84500 -9.67800 -8.13700 1.000 15.17000 239 THR A N 1
ATOM 1726 C CA . THR A 1 239 ? -1.60700 -9.36500 -9.33300 1.000 15.49000 239 THR A CA 1
ATOM 1727 C C . THR A 1 239 ? -2.42300 -8.13400 -9.01300 1.000 16.49000 239 THR A C 1
ATOM 1728 O O . THR A 1 239 ? -2.59100 -7.78400 -7.84400 1.000 16.57000 239 THR A O 1
ATOM 1732 N N . PRO A 1 240 ? -2.87800 -7.40100 -10.00500 1.000 17.33000 240 PRO A N 1
ATOM 1733 C CA . PRO A 1 240 ? -3.63100 -6.16700 -9.70100 1.000 19.12000 240 PRO A CA 1
ATOM 1734 C C . PRO A 1 240 ? -4.81000 -6.36700 -8.76600 1.000 18.03000 240 PRO A C 1
ATOM 1735 O O . PRO A 1 240 ? -4.99600 -5.57000 -7.82600 1.000 18.44000 240 PRO A O 1
ATOM 1739 N N . GLU A 1 241 ? -5.56900 -7.46000 -8.93900 1.000 18.07000 241 GLU A N 1
ATOM 1740 C CA . GLU A 1 241 ? -6.73100 -7.70600 -8.08700 1.000 18.45000 241 GLU A CA 1
ATOM 1741 C C . GLU A 1 241 ? -6.31300 -8.03500 -6.65700 1.000 17.69000 241 GLU A C 1
ATOM 1742 O O . GLU A 1 241 ? -6.98500 -7.63200 -5.69700 1.000 20.93000 241 GLU A O 1
ATOM 1744 N N . VAL A 1 242 ? -5.20800 -8.77100 -6.49100 1.000 16.70000 242 VAL A N 1
ATOM 1745 C CA . VAL A 1 242 ? -4.76500 -9.11000 -5.14200 1.000 16.27000 242 VAL A CA 1
ATOM 1746 C C . VAL A 1 242 ? -4.19600 -7.88500 -4.44900 1.000 15.09000 242 VAL A C 1
ATOM 1747 O O . VAL A 1 242 ? -4.49900 -7.62200 -3.27000 1.000 15.15000 242 VAL A O 1
ATOM 1751 N N . TRP A 1 243 ? -3.38800 -7.09400 -5.16400 1.000 15.53000 243 TRP A N 1
ATOM 1752 C CA . TRP A 1 243 ? -2.85900 -5.85800 -4.58700 1.000 14.93000 243 TRP A CA 1
ATOM 1753 C C . TRP A 1 243 ? -3.98600 -4.94100 -4.14600 1.000 14.64000 243 TRP A C 1
ATOM 1754 O O . TRP A 1 243 ? -3.94800 -4.36700 -3.04000 1.000 14.93000 243 TRP A O 1
ATOM 1765 N N . ALA A 1 244 ? -5.01000 -4.78400 -4.99000 1.000 16.97000 244 ALA A N 1
ATOM 1766 C CA . ALA A 1 244 ? -6.09800 -3.87700 -4.63700 1.000 15.84000 244 ALA A CA 1
ATOM 1767 C C . ALA A 1 244 ? -6.77000 -4.30800 -3.34400 1.000 16.39000 244 ALA A C 1
ATOM 1768 O O . ALA A 1 244 ? -7.34300 -3.46500 -2.64300 1.000 19.56000 244 ALA A O 1
ATOM 1770 N N . ARG A 1 245 ? -6.77800 -5.60700 -3.05100 1.000 15.10000 245 ARG A N 1
ATOM 1771 C CA . ARG A 1 245 ? -7.51100 -6.15200 -1.91400 1.000 15.73000 245 ARG A CA 1
ATOM 1772 C C . ARG A 1 245 ? -6.59800 -6.52700 -0.74900 1.000 16.14000 245 ARG A C 1
ATOM 1773 O O . ARG A 1 245 ? -7.02800 -7.21800 0.19200 1.000 16.56000 245 ARG A O 1
ATOM 1781 N N . LEU A 1 246 ? -5.35800 -6.03700 -0.74600 1.000 13.72000 246 LEU A N 1
ATOM 1782 C CA . LEU A 1 246 ? -4.37600 -6.57600 0.19000 1.000 13.45000 246 LEU A CA 1
ATOM 1783 C C . LEU A 1 246 ? -4.68100 -6.24900 1.64600 1.000 14.52000 246 LEU A C 1
ATOM 1784 O O . LEU A 1 246 ? -4.21400 -6.96900 2.52800 1.000 13.81000 246 LEU A O 1
ATOM 1789 N N . THR A 1 247 ? -5.45400 -5.20800 1.94100 1.000 14.07000 247 THR A N 1
ATOM 1790 C CA . THR A 1 247 ? -5.74100 -4.96600 3.36700 1.000 13.64000 247 THR A CA 1
ATOM 1791 C C . THR A 1 247 ? -6.55200 -6.06700 4.01000 1.000 14.89000 247 THR A C 1
ATOM 1792 O O . THR A 1 247 ? -6.53400 -6.18100 5.24300 1.000 15.66000 247 THR A O 1
ATOM 1796 N N . GLU A 1 248 ? -7.21500 -6.89500 3.22900 1.000 12.93000 248 GLU A N 1
ATOM 1797 C CA . GLU A 1 248 ? -7.90700 -8.02600 3.84500 1.000 16.46000 248 GLU A CA 1
ATOM 1798 C C . GLU A 1 248 ? -6.92600 -8.95700 4.53300 1.000 16.87000 248 GLU A C 1
ATOM 1799 O O . GLU A 1 248 ? -7.27300 -9.57000 5.55100 1.000 19.82000 248 GLU A O 1
ATOM 1805 N N . TRP A 1 249 ? -5.6770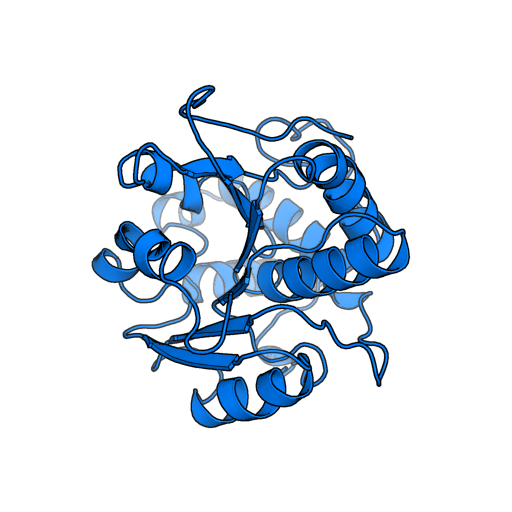0 -9.01500 4.06300 1.000 13.89000 249 TRP A N 1
ATOM 1806 C CA . TRP A 1 249 ? -4.64700 -9.78100 4.75200 1.000 14.19000 249 TRP A CA 1
ATOM 1807 C C . TRP A 1 249 ? -4.00800 -9.04300 5.89900 1.000 16.76000 249 TRP A C 1
ATOM 1808 O O . TRP A 1 249 ? -3.24100 -9.63700 6.66800 1.000 19.62000 249 TRP A O 1
ATOM 1819 N N . CYS A 1 250 ? -4.25700 -7.75500 6.02100 1.000 16.89000 250 CYS A N 1
ATOM 1820 C CA . CYS A 1 250 ? -3.72400 -6.97900 7.12600 1.000 18.88000 250 CYS A CA 1
ATOM 1821 C C . CYS A 1 250 ? -4.66600 -6.96700 8.29200 1.000 19.89000 250 CYS A C 1
ATOM 1822 O O . CYS A 1 250 ? -4.22000 -6.90100 9.43600 1.000 24.95000 250 CYS A O 1
ATOM 1825 N N . THR A 1 251 ? -5.96700 -6.99600 8.03600 1.000 18.43000 251 THR A N 1
ATOM 1826 C CA . THR A 1 251 ? -6.92700 -6.91300 9.10800 1.000 21.49000 251 THR A CA 1
ATOM 1827 C C . THR A 1 251 ? -7.36600 -8.28200 9.61300 1.000 22.14000 251 THR A C 1
ATOM 1828 O O . THR A 1 251 ? -7.99000 -8.34600 10.67500 1.000 26.53000 251 THR A O 1
ATOM 1832 N N . LEU A 1 252 ? -7.07200 -9.36900 8.88500 1.000 20.77000 252 LEU A N 1
ATOM 1833 C CA . LEU A 1 252 ? -7.50500 -10.71200 9.31200 1.000 21.46000 252 LEU A CA 1
ATOM 1834 C C . LEU A 1 252 ? -6.69500 -11.14800 10.52900 1.000 20.97000 252 LEU A C 1
ATOM 1835 O O . LEU A 1 252 ? -5.46900 -11.03400 10.51700 1.000 20.10000 252 LEU A O 1
ATOM 1840 N N . PRO A 1 253 ? -7.32600 -11.64500 11.59400 1.000 21.54000 253 PRO A N 1
ATOM 1841 C CA . PRO A 1 253 ? -6.54600 -12.04900 12.76600 1.000 23.42000 253 PRO A CA 1
ATOM 1842 C C . PRO A 1 253 ? -5.56100 -13.14200 12.40100 1.000 19.89000 253 PRO A C 1
ATOM 1843 O O . PRO A 1 253 ? -5.82200 -13.96800 11.53600 1.000 20.86000 253 PRO A O 1
ATOM 1847 N N . VAL A 1 254 ? -4.41700 -13.16100 13.07900 1.000 22.84000 254 VAL A N 1
ATOM 1848 C CA . VAL A 1 254 ? -3.48100 -14.26100 12.87700 1.000 21.36000 254 VAL A CA 1
ATOM 1849 C C . VAL A 1 254 ? -3.93900 -15.37600 13.80000 1.000 23.70000 254 VAL A C 1
ATOM 1850 O O . VAL A 1 254 ? -4.08700 -15.12000 15.00300 1.000 24.70000 254 VAL A O 1
ATOM 1854 N N . PRO A 1 255 ? -4.21800 -16.58500 13.31100 1.000 22.56000 255 PRO A N 1
ATOM 1855 C CA . PRO A 1 255 ? -4.66300 -17.66000 14.21800 1.000 24.95000 255 PRO A CA 1
ATOM 1856 C C . PRO A 1 255 ? -3.68900 -17.83900 15.37200 1.000 25.57000 255 PRO A C 1
ATOM 1857 O O . PRO A 1 255 ? -2.47500 -17.96700 15.17300 1.000 25.54000 255 PRO A O 1
ATOM 1861 N N . GLY A 1 256 ? -4.23700 -17.82300 16.59900 1.000 26.95000 256 GLY A N 1
ATOM 1862 C CA . GLY A 1 256 ? -3.46000 -17.88500 17.81700 1.000 28.48000 256 GLY A CA 1
ATOM 1863 C C . GLY A 1 256 ? -3.33000 -16.56100 18.53300 1.000 30.01000 256 GLY A C 1
ATOM 1864 O O . GLY A 1 256 ? -2.96500 -16.54500 19.71700 1.000 33.89000 256 GLY A O 1
ATOM 1865 N N . ALA A 1 257 ? -3.63000 -15.45100 17.86100 1.000 28.40000 257 ALA A N 1
ATOM 1866 C CA . ALA A 1 257 ? -3.51000 -14.14500 18.48100 1.000 31.02000 257 ALA A CA 1
ATOM 1867 C C . ALA A 1 257 ? -4.70400 -13.88400 19.40800 1.000 36.62000 257 ALA A C 1
ATOM 1868 O O . ALA A 1 257 ? -5.70800 -14.60700 19.40500 1.000 39.25000 257 ALA A O 1
ATOM 1870 N N . ALA A 1 258 ? -4.58600 -12.83600 20.21700 1.000 41.12000 258 ALA A N 1
ATOM 1871 C CA . ALA A 1 258 ? -5.66200 -12.46800 21.13700 1.000 44.05000 258 ALA A CA 1
ATOM 1872 C C . ALA A 1 258 ? -6.68300 -11.54600 20.46200 1.000 49.36000 258 ALA A C 1
ATOM 1873 O O . ALA A 1 258 ? -7.88500 -11.59200 20.76100 1.000 50.18000 258 ALA A O 1
#

InterPro domains:
  IPR001031 Thioesterase [PF00975] (22-237)
  IPR012223 Thioesterase type II, NRPS/PKS/S-FAS [PTHR11487] (9-237)
  IPR020802 Thioesterase TesA-like [SM00824] (23-246)
  IPR029058 Alpha/Beta hydrolase fold [G3DSA:3.40.50.1820] (21-243)
  IPR029058 Alpha/Beta hydrolase fold [SSF53474] (8-235)

Solvent-accessible surface area: 11175 Å² total; per-residue (Å²): 81,34,88,28,35,112,49,122,78,57,134,75,7,58,61,0,0,0,0,0,0,22,10,21,2,12,0,64,28,1,88,82,0,4,113,70,12,58,144,51,0,2,4,0,0,5,4,2,11,4,7,71,90,45,140,81,35,113,79,9,191,77,12,65,82,2,31,44,15,0,10,140,13,0,122,77,34,13,83,78,62,1,3,0,0,0,0,26,12,0,0,32,0,0,0,13,0,2,6,24,0,104,134,65,66,17,54,66,5,96,11,0,0,1,0,4,8,34,1,3,62,93,72,89,88,88,101,80,60,16,138,21,127,28,99,68,88,21,0,22,122,41,6,130,104,41,55,28,17,49,120,76,59,37,84,31,107,81,88,15,43,92,24,3,85,24,0,64,16,4,6,41,2,29,44,50,15,175,35,104,131,70,17,134,7,71,9,18,0,0,1,1,5,0,68,128,24,94,18,86,29,62,53,2,50,145,46,0,119,73,9,6,68,23,35,42,51,24,25,89,9,68,16,18,22,41,15,44,121,70,33,20,37,147,0,3,78,75,2,21,85,101,4,88,74,42,158

Radius of gyration: 16.95 Å; Cα contacts (8 Å, |Δi|>4): 472; chains: 1; bounding box: 41×41×48 Å

B-factor: mean 21.41, std 8.04, range [10.61, 54.12]